Protein AF-A0A949DQZ7-F1 (afdb_monomer_lite)

Secondary structure (DSSP, 8-state):
--------GGG--TT-EEEEEETTEEEEEE--------S--------TTT-EEEETTEEEEPP---S-EEES-SS-SSSEEESS----S-------STT--S--PPPHHHHHHHHHHHHHTPPPEEE--TT-TTS---TT-----TT-TT--B-TTS--BPEEE--GGGS-GGGB-TTSSSB-HHHHHHHHHHHHHHHHHHHHHS--

Structure (mmCIF, N/CA/C/O backbone):
data_AF-A0A949DQZ7-F1
#
_entry.id   AF-A0A949DQZ7-F1
#
loop_
_atom_site.group_PDB
_atom_site.id
_atom_site.type_symbol
_atom_site.label_atom_id
_atom_site.label_alt_id
_atom_site.label_comp_id
_atom_site.label_asym_id
_atom_site.label_entity_id
_atom_site.label_seq_id
_atom_site.pdbx_PDB_ins_code
_atom_site.Cartn_x
_atom_site.Cartn_y
_atom_site.Cartn_z
_atom_site.occupancy
_atom_site.B_iso_or_equiv
_atom_site.auth_seq_id
_atom_site.auth_comp_id
_atom_site.auth_asym_id
_atom_site.auth_atom_id
_atom_site.pdbx_PDB_model_num
ATOM 1 N N . MET A 1 1 ? 39.705 -13.409 -12.563 1.00 46.34 1 MET A N 1
ATOM 2 C CA . MET A 1 1 ? 38.553 -12.860 -13.311 1.00 46.34 1 MET A CA 1
ATOM 3 C C . MET A 1 1 ? 38.135 -11.565 -12.631 1.00 46.34 1 MET A C 1
ATOM 5 O O . MET A 1 1 ? 37.789 -11.595 -11.459 1.00 46.34 1 MET A O 1
ATOM 9 N N . LYS A 1 2 ? 38.321 -10.417 -13.294 1.00 50.19 2 LYS A N 1
ATOM 10 C CA . LYS A 1 2 ? 38.045 -9.089 -12.722 1.00 50.19 2 LYS A CA 1
ATOM 11 C C . LYS A 1 2 ? 36.524 -8.875 -12.625 1.00 50.19 2 LYS A C 1
ATOM 13 O O . LYS A 1 2 ? 35.846 -9.007 -13.635 1.00 50.19 2 LYS A O 1
ATOM 18 N N . ASN A 1 3 ? 36.029 -8.572 -11.421 1.00 67.06 3 ASN A N 1
ATOM 19 C CA . ASN A 1 3 ? 34.723 -7.990 -11.059 1.00 67.06 3 ASN A CA 1
ATOM 20 C C . ASN A 1 3 ? 33.679 -7.864 -12.189 1.00 67.06 3 ASN A C 1
ATOM 22 O O . ASN A 1 3 ? 33.453 -6.772 -12.710 1.00 67.06 3 ASN A O 1
ATOM 26 N N . THR A 1 4 ? 33.005 -8.963 -12.534 1.00 80.94 4 THR A N 1
ATOM 27 C CA . THR A 1 4 ? 31.797 -8.920 -13.371 1.00 80.94 4 THR A CA 1
ATOM 28 C C . THR A 1 4 ? 30.584 -8.631 -12.492 1.00 80.94 4 THR A C 1
ATOM 30 O O . THR A 1 4 ? 30.417 -9.266 -11.453 1.00 80.94 4 THR A O 1
ATOM 33 N N . LYS A 1 5 ? 29.747 -7.665 -12.882 1.00 89.62 5 LYS A N 1
ATOM 34 C CA . LYS A 1 5 ? 28.521 -7.313 -12.155 1.00 89.62 5 LYS A CA 1
ATOM 35 C C . LYS A 1 5 ? 27.453 -6.783 -13.103 1.00 89.62 5 LYS A C 1
ATOM 37 O O . LYS A 1 5 ? 27.767 -6.064 -14.054 1.00 89.62 5 LYS A O 1
ATOM 42 N N . TRP A 1 6 ? 26.192 -7.054 -12.783 1.00 89.31 6 TRP A N 1
ATOM 43 C CA . TRP A 1 6 ? 25.071 -6.386 -13.432 1.00 89.31 6 TRP A CA 1
ATOM 44 C C . TRP A 1 6 ? 25.166 -4.876 -13.218 1.00 89.31 6 TRP A C 1
ATOM 46 O O . TRP A 1 6 ? 25.291 -4.390 -12.091 1.00 89.31 6 TRP A O 1
ATOM 56 N N . THR A 1 7 ? 25.140 -4.130 -14.318 1.00 89.88 7 THR A N 1
ATOM 57 C CA . THR A 1 7 ? 25.287 -2.675 -14.316 1.00 89.88 7 THR A CA 1
ATOM 58 C C . THR A 1 7 ? 24.168 -2.072 -15.146 1.00 89.88 7 THR A C 1
ATOM 60 O O . THR A 1 7 ? 23.926 -2.491 -16.273 1.00 89.88 7 THR A O 1
ATOM 63 N N . LYS A 1 8 ? 23.461 -1.084 -14.588 1.00 87.62 8 LYS A N 1
ATOM 64 C CA . LYS A 1 8 ? 22.400 -0.378 -15.316 1.00 87.62 8 LYS A CA 1
ATOM 65 C C . LYS A 1 8 ? 22.986 0.321 -16.533 1.00 87.62 8 LYS A C 1
ATOM 67 O O . LYS A 1 8 ? 24.023 0.963 -16.402 1.00 87.62 8 LYS A O 1
ATOM 72 N N . VAL A 1 9 ? 22.250 0.323 -17.644 1.00 89.44 9 VAL A N 1
ATOM 73 C CA . VAL A 1 9 ? 22.648 1.022 -18.880 1.00 89.44 9 VAL A CA 1
ATOM 74 C C . VAL A 1 9 ? 23.017 2.487 -18.614 1.00 89.44 9 VAL A C 1
ATOM 76 O O . VAL A 1 9 ? 24.015 2.964 -19.134 1.00 89.44 9 VAL A O 1
ATOM 79 N N . LYS A 1 10 ? 22.305 3.178 -17.709 1.00 88.88 10 LYS A N 1
ATOM 80 C CA . LYS A 1 10 ? 22.610 4.574 -17.328 1.00 88.88 10 LYS A CA 1
ATOM 81 C C . LYS A 1 10 ? 23.973 4.792 -16.648 1.00 88.88 10 LYS A C 1
ATOM 83 O O . LYS A 1 10 ? 24.402 5.930 -16.521 1.00 88.88 10 LYS A O 1
ATOM 88 N N . ASN A 1 11 ? 24.598 3.725 -16.152 1.00 90.88 11 ASN A N 1
ATOM 89 C CA . ASN A 1 11 ? 25.912 3.746 -15.506 1.00 90.88 11 ASN A CA 1
ATOM 90 C C . ASN A 1 11 ? 27.012 3.187 -16.430 1.00 90.88 11 ASN A C 1
ATOM 92 O O . ASN A 1 11 ? 28.154 3.060 -15.991 1.00 90.88 11 ASN A O 1
ATOM 96 N N . LEU A 1 12 ? 26.670 2.798 -17.662 1.00 92.75 12 LEU A N 1
ATOM 97 C CA . LEU A 1 12 ? 27.629 2.392 -18.683 1.00 92.75 12 LEU A CA 1
ATOM 98 C C . LEU A 1 12 ? 28.046 3.615 -19.501 1.00 92.75 12 LEU A C 1
ATOM 100 O O . LEU A 1 12 ? 27.282 4.565 -19.666 1.00 92.75 12 LEU A O 1
ATOM 104 N N . GLY A 1 13 ? 29.265 3.571 -20.024 1.00 93.44 13 GLY A N 1
ATOM 105 C CA . GLY A 1 13 ? 29.791 4.569 -20.947 1.00 93.44 13 GLY A CA 1
ATOM 106 C C . GLY A 1 13 ? 30.386 3.916 -22.186 1.00 93.44 13 GLY A C 1
ATOM 107 O O . GLY A 1 13 ? 30.562 2.695 -22.234 1.00 93.44 13 GLY A O 1
ATOM 108 N N . VAL A 1 14 ? 30.744 4.745 -23.166 1.00 95.38 14 VAL A N 1
ATOM 109 C CA . VAL A 1 14 ? 31.611 4.316 -24.273 1.00 95.38 14 VAL A CA 1
ATOM 110 C C . VAL A 1 14 ? 32.879 3.684 -23.690 1.00 95.38 14 VAL A C 1
ATOM 112 O O . VAL A 1 14 ? 33.354 4.098 -22.629 1.00 95.38 14 VAL A O 1
ATOM 115 N N . SER A 1 15 ? 33.364 2.633 -24.337 1.00 93.69 15 SER A N 1
ATOM 116 C CA . SER A 1 15 ? 34.476 1.788 -23.894 1.00 93.69 15 SER A CA 1
ATOM 117 C C . SER A 1 15 ? 34.216 0.860 -22.705 1.00 93.69 15 SER A C 1
ATOM 119 O O . SER A 1 15 ? 35.092 0.092 -22.303 1.00 93.69 15 SER A O 1
ATOM 121 N N . SER A 1 16 ? 32.999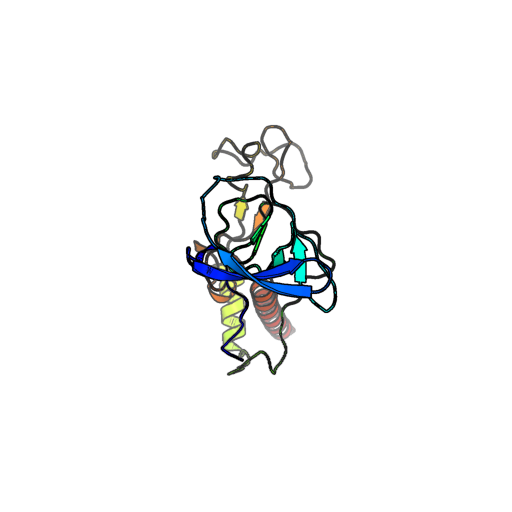 0.854 -22.151 1.00 94.31 16 SER A N 1
ATOM 122 C CA . SER A 1 16 ? 32.595 -0.207 -21.219 1.00 94.31 16 SER A CA 1
ATOM 123 C C . SER A 1 16 ? 32.454 -1.531 -21.968 1.00 94.31 16 SER A C 1
ATOM 125 O O . SER A 1 16 ? 31.942 -1.548 -23.084 1.00 94.31 16 SER A O 1
ATOM 127 N N . LYS A 1 17 ? 32.853 -2.643 -21.340 1.00 95.00 17 LYS A N 1
ATOM 128 C CA . LYS A 1 17 ? 32.620 -3.985 -21.887 1.00 95.00 17 LYS A CA 1
ATOM 129 C C . LYS A 1 17 ? 31.303 -4.568 -21.384 1.00 95.00 17 LYS A C 1
ATOM 131 O O . LYS A 1 17 ? 31.046 -4.538 -20.179 1.00 95.00 17 LYS A O 1
ATOM 136 N N . ILE A 1 18 ? 30.505 -5.119 -22.291 1.00 95.38 18 ILE A N 1
ATOM 137 C CA . ILE A 1 18 ? 29.255 -5.828 -21.996 1.00 95.38 18 ILE A CA 1
ATOM 138 C C . ILE A 1 18 ? 29.346 -7.281 -22.443 1.00 95.38 18 ILE A C 1
ATOM 140 O O . ILE A 1 18 ? 30.123 -7.619 -23.332 1.00 95.38 18 ILE A O 1
ATOM 144 N N . ALA A 1 19 ? 28.560 -8.136 -21.798 1.00 95.44 19 ALA A N 1
ATOM 145 C CA . ALA A 1 19 ? 28.461 -9.531 -22.179 1.00 95.44 19 ALA A CA 1
ATOM 146 C C . ALA A 1 19 ? 27.523 -9.676 -23.385 1.00 95.44 19 ALA A C 1
ATOM 148 O O . ALA A 1 19 ? 26.385 -9.197 -23.351 1.00 95.44 19 ALA A O 1
ATOM 149 N N . ILE A 1 20 ? 28.001 -10.351 -24.425 1.00 95.69 20 ILE A N 1
ATOM 150 C CA . ILE A 1 20 ? 27.231 -10.684 -25.624 1.00 95.69 20 ILE A CA 1
ATOM 151 C C . ILE A 1 20 ? 27.226 -12.196 -25.839 1.00 95.69 20 ILE A C 1
ATOM 153 O O . ILE A 1 20 ? 28.118 -12.908 -25.370 1.00 95.69 20 ILE A O 1
ATOM 157 N N . TRP A 1 21 ? 26.210 -12.675 -26.542 1.00 95.12 21 TRP A N 1
ATOM 158 C CA . TRP A 1 21 ? 26.088 -14.060 -26.964 1.00 95.12 21 TRP A CA 1
ATOM 159 C C . TRP A 1 21 ? 26.150 -14.138 -28.486 1.00 95.12 21 TRP A C 1
ATOM 161 O O . TRP A 1 21 ? 25.242 -13.660 -29.169 1.00 95.12 21 TRP A O 1
ATOM 171 N N . GLU A 1 22 ? 27.206 -14.759 -29.001 1.00 94.12 22 GLU A N 1
ATOM 172 C CA . GLU A 1 22 ? 27.478 -14.892 -30.433 1.00 94.12 22 GLU A CA 1
ATOM 173 C C . GLU A 1 22 ? 28.064 -16.282 -30.712 1.00 94.12 22 GLU A C 1
ATOM 175 O O . GLU A 1 22 ? 28.885 -16.781 -29.940 1.00 94.12 22 GLU A O 1
ATOM 180 N N . ASP A 1 23 ? 27.584 -16.947 -31.767 1.00 92.44 23 ASP A N 1
ATOM 181 C CA . ASP A 1 23 ? 28.044 -18.276 -32.202 1.00 92.44 23 ASP A CA 1
ATOM 182 C C . ASP A 1 23 ? 28.149 -19.329 -31.081 1.00 92.44 23 ASP A C 1
ATOM 184 O O . ASP A 1 23 ? 29.065 -20.149 -31.034 1.00 92.44 23 ASP A O 1
ATOM 188 N N . GLY A 1 24 ? 27.199 -19.301 -30.141 1.00 91.38 24 GLY A N 1
ATOM 189 C CA . GLY A 1 24 ? 27.141 -20.247 -29.023 1.00 91.38 24 GLY A CA 1
ATOM 190 C C . GLY A 1 24 ? 28.127 -19.963 -27.885 1.00 91.38 24 GLY A C 1
ATOM 191 O O . GLY A 1 24 ? 28.284 -20.808 -27.004 1.00 91.38 24 GLY A O 1
ATOM 192 N N . ASN A 1 25 ? 28.781 -18.798 -27.886 1.00 93.94 25 ASN A N 1
ATOM 193 C CA . ASN A 1 25 ? 29.780 -18.413 -26.896 1.00 93.94 25 ASN A CA 1
ATOM 194 C C . ASN A 1 25 ? 29.414 -17.102 -26.189 1.00 93.94 25 ASN A C 1
ATOM 196 O O . ASN A 1 25 ? 28.847 -16.181 -26.775 1.00 93.94 25 ASN A O 1
ATOM 200 N N . LEU A 1 26 ? 29.799 -17.012 -24.913 1.00 92.44 26 LEU A N 1
ATOM 201 C CA . LEU A 1 26 ? 29.720 -15.782 -24.130 1.00 92.44 26 LEU A CA 1
ATOM 202 C C . LEU A 1 26 ? 31.000 -14.964 -24.328 1.00 92.44 26 LEU A C 1
ATOM 204 O O . LEU A 1 26 ? 32.079 -15.389 -23.906 1.00 92.44 26 LEU A O 1
ATOM 208 N N . LEU A 1 27 ? 30.872 -13.781 -24.922 1.00 95.31 27 LEU A N 1
ATOM 209 C CA . LEU A 1 27 ? 31.987 -12.884 -25.225 1.00 95.31 27 LEU A CA 1
ATOM 210 C C . LEU A 1 27 ? 31.821 -11.532 -24.519 1.00 95.31 27 LEU A C 1
ATOM 212 O O . LEU A 1 27 ? 30.749 -11.197 -24.016 1.00 95.31 27 LEU A O 1
ATOM 216 N N . TRP A 1 28 ? 32.907 -10.757 -24.467 1.00 95.06 28 TRP A N 1
ATOM 217 C CA . TRP A 1 28 ? 32.923 -9.399 -23.921 1.00 95.06 28 TRP A CA 1
ATOM 218 C C . TRP A 1 28 ? 33.236 -8.400 -25.022 1.00 95.06 28 TRP A C 1
ATOM 220 O O . TRP A 1 28 ? 34.379 -8.353 -25.482 1.00 95.06 28 TRP A O 1
ATOM 230 N N . ASP A 1 29 ? 32.255 -7.577 -25.371 1.00 95.94 29 ASP A N 1
ATOM 231 C CA . ASP A 1 29 ? 32.378 -6.591 -26.442 1.00 95.94 29 ASP A CA 1
ATOM 232 C C . ASP A 1 29 ? 32.288 -5.154 -25.916 1.00 95.94 29 ASP A C 1
ATOM 234 O O . ASP A 1 29 ? 31.729 -4.898 -24.845 1.00 95.94 29 ASP A O 1
ATOM 238 N N . GLU A 1 30 ? 32.904 -4.219 -26.632 1.00 96.75 30 GLU A N 1
ATOM 239 C CA . GLU A 1 30 ? 33.055 -2.824 -26.234 1.00 96.75 30 GLU A CA 1
ATOM 240 C C . GLU A 1 30 ? 31.909 -1.946 -26.757 1.00 96.75 30 GLU A C 1
ATOM 242 O O . GLU A 1 30 ? 31.600 -1.913 -27.947 1.00 96.75 30 GLU A O 1
ATOM 247 N N . ILE A 1 31 ? 31.299 -1.151 -25.872 1.00 96.50 31 ILE A N 1
ATOM 248 C CA . ILE A 1 31 ? 30.286 -0.175 -26.279 1.00 96.50 31 ILE A CA 1
ATOM 249 C C . ILE A 1 31 ? 30.949 0.970 -27.051 1.00 96.50 31 ILE A C 1
ATOM 251 O O . ILE A 1 31 ? 31.669 1.782 -26.473 1.00 96.50 31 ILE A O 1
ATOM 255 N N . VAL A 1 32 ? 30.605 1.111 -28.331 1.00 97.50 32 VAL A N 1
ATOM 256 C CA . VAL A 1 32 ? 31.090 2.213 -29.183 1.00 97.50 32 VAL A CA 1
ATOM 257 C C . VAL A 1 32 ? 30.215 3.470 -29.125 1.00 97.50 32 VAL A C 1
ATOM 259 O O . VAL A 1 32 ? 30.687 4.570 -29.403 1.00 97.50 32 VAL A O 1
ATOM 262 N N . SER A 1 33 ? 28.929 3.346 -28.770 1.00 96.12 33 SER A N 1
ATOM 263 C CA . SER A 1 33 ? 28.029 4.499 -28.638 1.00 96.12 33 SER A CA 1
ATOM 264 C C . SER A 1 33 ? 26.830 4.220 -27.730 1.00 96.12 33 SER A C 1
ATOM 266 O O . SER A 1 33 ? 26.315 3.106 -27.700 1.00 96.12 33 SER A O 1
ATOM 268 N N . ILE A 1 34 ? 26.359 5.252 -27.022 1.00 93.81 34 ILE A N 1
ATOM 269 C CA . ILE A 1 34 ? 25.102 5.245 -26.259 1.00 93.81 34 ILE A CA 1
ATOM 270 C C . ILE A 1 34 ? 24.341 6.520 -26.619 1.00 93.81 34 ILE A C 1
ATOM 272 O O . ILE A 1 34 ? 24.891 7.617 -26.527 1.00 93.81 34 ILE A O 1
ATOM 276 N N . LYS A 1 35 ? 23.080 6.387 -27.044 1.00 94.12 35 LYS A N 1
ATOM 277 C CA . LYS A 1 35 ? 22.234 7.514 -27.462 1.00 94.12 35 LYS A CA 1
ATOM 278 C C . LYS A 1 35 ? 20.871 7.426 -26.784 1.00 94.12 35 LYS A C 1
ATOM 280 O O . LYS A 1 35 ? 20.254 6.365 -26.773 1.00 94.12 35 LYS A O 1
ATOM 285 N N . SER A 1 36 ? 20.394 8.544 -26.236 1.00 91.38 36 SER A N 1
ATOM 286 C CA . SER A 1 36 ? 19.015 8.645 -25.749 1.00 91.38 36 SER A CA 1
ATOM 287 C C . SER A 1 36 ? 18.053 8.708 -26.936 1.00 91.38 36 SER A C 1
ATOM 289 O O . SER A 1 36 ? 18.275 9.484 -27.862 1.00 91.38 36 SER A O 1
ATOM 291 N N . VAL A 1 37 ? 16.988 7.904 -26.899 1.00 93.00 37 VAL A N 1
ATOM 292 C CA . VAL A 1 37 ? 15.979 7.798 -27.975 1.00 93.00 37 VAL A CA 1
ATOM 293 C C . VAL A 1 37 ? 14.588 8.286 -27.544 1.00 93.00 37 VAL A C 1
ATOM 295 O O . VAL A 1 37 ? 13.586 8.030 -28.212 1.00 93.00 37 VAL A O 1
ATOM 298 N N . GLY A 1 38 ? 14.517 8.993 -26.413 1.00 91.06 38 GLY A N 1
ATOM 299 C CA . GLY A 1 38 ? 13.260 9.460 -25.831 1.00 91.06 38 GLY A CA 1
ATOM 300 C C . GLY A 1 38 ? 12.414 8.337 -25.220 1.00 91.06 38 GLY A C 1
ATOM 301 O O . GLY A 1 38 ? 12.887 7.222 -24.994 1.00 91.06 38 GLY A O 1
ATOM 302 N N . ARG A 1 39 ? 11.149 8.646 -24.908 1.00 84.31 39 ARG A N 1
ATOM 303 C CA . ARG A 1 39 ? 10.191 7.668 -24.370 1.00 84.31 39 ARG A CA 1
ATOM 304 C C . ARG A 1 39 ? 9.714 6.747 -25.488 1.00 84.31 39 ARG A C 1
ATOM 306 O O . ARG A 1 39 ? 9.248 7.223 -26.515 1.00 84.31 39 ARG A O 1
ATOM 313 N N . GLN A 1 40 ? 9.779 5.445 -25.246 1.00 87.56 40 GLN A N 1
ATOM 314 C CA . GLN A 1 40 ? 9.324 4.408 -26.168 1.00 87.56 40 GLN A CA 1
ATOM 315 C C . GLN A 1 40 ? 8.461 3.394 -25.420 1.00 87.56 40 GLN A C 1
ATOM 317 O O . GLN A 1 40 ? 8.541 3.284 -24.193 1.00 87.56 40 GLN A O 1
ATOM 322 N N . ARG A 1 41 ? 7.644 2.637 -26.159 1.00 86.38 41 ARG A N 1
ATOM 323 C CA . ARG A 1 41 ? 7.023 1.430 -25.609 1.00 86.38 41 ARG A CA 1
ATOM 324 C C . ARG A 1 41 ? 8.112 0.373 -25.443 1.00 86.38 41 ARG A C 1
ATOM 326 O O . ARG A 1 41 ? 8.823 0.075 -26.397 1.00 86.38 41 ARG A O 1
ATOM 333 N N . VAL A 1 42 ? 8.232 -0.170 -24.240 1.00 85.06 42 VAL A N 1
ATOM 334 C CA . VAL A 1 42 ? 9.206 -1.208 -23.894 1.00 85.06 42 VAL A CA 1
ATOM 335 C C . VAL A 1 42 ? 8.471 -2.444 -23.398 1.00 85.06 42 VAL A C 1
ATOM 337 O O . VAL A 1 42 ? 7.351 -2.342 -22.899 1.00 85.06 42 VAL A O 1
ATOM 340 N N . TYR A 1 43 ? 9.107 -3.596 -23.553 1.00 83.06 43 TYR A N 1
ATOM 341 C CA . TYR A 1 43 ? 8.609 -4.886 -23.095 1.00 83.06 43 TYR A CA 1
ATOM 342 C C . TYR A 1 43 ? 9.688 -5.545 -22.253 1.00 83.06 43 TYR A C 1
ATOM 344 O O . TYR A 1 43 ? 10.870 -5.227 -22.404 1.00 83.06 43 TYR A O 1
ATOM 352 N N . ASP A 1 44 ? 9.274 -6.470 -21.402 1.00 81.38 44 ASP A N 1
ATOM 353 C CA . ASP A 1 44 ? 10.193 -7.315 -20.662 1.00 81.38 44 ASP A CA 1
ATOM 354 C C . ASP A 1 44 ? 9.622 -8.725 -20.503 1.00 81.38 44 ASP A C 1
ATOM 356 O O . ASP A 1 44 ? 8.421 -8.937 -20.703 1.00 81.38 44 ASP A O 1
ATOM 360 N N . ILE A 1 45 ? 10.492 -9.678 -20.177 1.00 84.50 45 ILE A N 1
ATOM 361 C CA . ILE A 1 45 ? 10.141 -11.078 -19.948 1.00 84.50 45 ILE A CA 1
ATOM 362 C C . ILE A 1 45 ? 10.671 -11.548 -18.597 1.00 84.50 45 ILE A C 1
ATOM 364 O O . ILE A 1 45 ? 11.691 -11.069 -18.104 1.00 84.50 45 ILE A O 1
ATOM 368 N N . GLU A 1 46 ? 10.004 -12.545 -18.020 1.00 81.94 46 GLU A N 1
ATOM 369 C CA . GLU A 1 46 ? 10.539 -13.269 -16.877 1.00 81.94 46 GLU A CA 1
ATOM 370 C C . GLU A 1 46 ? 11.067 -14.637 -17.314 1.00 81.94 46 GLU A C 1
ATOM 372 O O . GLU A 1 46 ? 10.312 -15.542 -17.661 1.00 81.94 46 GLU A O 1
ATOM 377 N N . VAL A 1 47 ? 12.389 -14.791 -17.277 1.00 85.62 47 VAL A N 1
ATOM 378 C CA . VAL A 1 47 ? 13.048 -16.101 -17.339 1.00 85.62 47 VAL A CA 1
ATOM 379 C C . VAL A 1 47 ? 13.236 -16.660 -15.930 1.00 85.62 47 VAL A C 1
ATOM 381 O O . VAL A 1 47 ? 13.949 -16.066 -15.117 1.00 85.62 47 VAL A O 1
ATOM 384 N N . ALA A 1 48 ? 12.624 -17.812 -15.650 1.00 79.62 48 ALA A N 1
ATOM 385 C CA . ALA A 1 48 ? 12.767 -18.510 -14.375 1.00 79.62 48 ALA A CA 1
ATOM 386 C C . ALA A 1 48 ? 14.216 -18.977 -14.126 1.00 79.62 48 ALA A C 1
ATOM 388 O O . ALA A 1 48 ? 14.930 -19.367 -15.053 1.00 79.62 48 ALA A O 1
ATOM 389 N N . ASN A 1 49 ? 14.623 -19.006 -12.853 1.00 83.44 49 ASN A N 1
ATOM 390 C CA . ASN A 1 49 ? 15.943 -19.407 -12.340 1.00 83.44 49 ASN A CA 1
ATOM 391 C C . ASN A 1 49 ? 17.099 -18.458 -12.691 1.00 83.44 49 ASN A C 1
ATOM 393 O O . ASN A 1 49 ? 17.784 -17.971 -11.795 1.00 83.44 49 ASN A O 1
ATOM 397 N N . SER A 1 50 ? 17.357 -18.213 -13.977 1.00 84.62 50 SER A N 1
ATOM 398 C CA . SER A 1 50 ? 18.516 -17.419 -14.408 1.00 84.62 50 SER A CA 1
ATOM 399 C C . SER A 1 50 ? 18.269 -15.914 -14.294 1.00 84.62 50 SER A C 1
ATOM 401 O O . SER A 1 50 ? 19.217 -15.148 -14.103 1.00 84.62 50 SER A O 1
ATOM 403 N N . HIS A 1 51 ? 17.007 -15.494 -14.421 1.00 85.44 51 HIS A N 1
ATOM 404 C CA . HIS A 1 51 ? 16.576 -14.097 -14.444 1.00 85.44 51 HIS A CA 1
ATOM 405 C C . HIS A 1 51 ? 17.336 -13.224 -15.464 1.00 85.44 51 HIS A C 1
ATOM 407 O O . HIS A 1 51 ? 17.523 -12.021 -15.267 1.00 85.44 51 HIS A O 1
ATOM 413 N N . ASN A 1 52 ? 17.801 -13.839 -16.556 1.00 89.50 52 ASN A N 1
ATOM 414 C CA . ASN A 1 52 ? 18.489 -13.176 -17.657 1.00 89.50 52 ASN A CA 1
ATOM 415 C C . ASN A 1 52 ? 18.119 -13.810 -19.004 1.00 89.50 52 ASN A C 1
ATOM 417 O O . ASN A 1 52 ? 17.709 -14.972 -19.064 1.00 89.50 52 ASN A O 1
ATOM 421 N N . PHE A 1 53 ? 18.269 -13.032 -20.074 1.00 91.31 53 PHE A N 1
ATOM 422 C CA . PHE A 1 53 ? 17.969 -13.435 -21.446 1.00 91.31 53 PHE A CA 1
ATOM 423 C C . PHE A 1 53 ? 18.899 -12.744 -22.446 1.00 91.31 53 PHE A C 1
ATOM 425 O O . PHE A 1 53 ? 19.549 -11.750 -22.130 1.00 91.31 53 PHE A O 1
ATOM 432 N N . VAL A 1 54 ? 18.954 -13.262 -23.674 1.00 92.31 54 VAL A N 1
ATOM 433 C CA . VAL A 1 54 ? 19.679 -12.626 -24.780 1.00 92.31 54 VAL A CA 1
ATOM 434 C C . VAL A 1 54 ? 18.689 -11.841 -25.636 1.00 92.31 54 VAL A C 1
ATOM 436 O O . VAL A 1 54 ? 17.780 -12.423 -26.224 1.00 92.31 54 VAL A O 1
ATOM 439 N N . GLY A 1 55 ? 18.866 -10.523 -25.715 1.00 90.88 55 GLY A N 1
ATOM 440 C CA . GLY A 1 55 ? 18.099 -9.635 -26.590 1.00 90.88 55 GLY A CA 1
ATOM 441 C C . GLY A 1 55 ? 19.021 -8.996 -27.622 1.00 90.88 55 GLY A C 1
ATOM 442 O O . GLY A 1 55 ? 19.963 -8.302 -27.247 1.00 90.88 55 GLY A O 1
ATOM 443 N N . ASN A 1 56 ? 18.775 -9.231 -28.914 1.00 93.44 56 ASN A N 1
ATOM 444 C CA . ASN A 1 56 ? 19.623 -8.746 -30.016 1.00 93.44 56 ASN A CA 1
ATOM 445 C C . ASN A 1 56 ? 21.128 -9.023 -29.798 1.00 93.44 56 ASN A C 1
ATOM 447 O O . ASN A 1 56 ? 21.960 -8.143 -29.996 1.00 93.44 56 ASN A O 1
ATOM 451 N N . GLY A 1 57 ? 21.471 -10.230 -29.334 1.00 95.00 57 GLY A N 1
ATOM 452 C CA . GLY A 1 57 ? 22.856 -10.640 -29.062 1.00 95.00 57 GLY A CA 1
ATOM 453 C C . GLY A 1 57 ? 23.442 -10.127 -27.741 1.00 95.00 57 GLY A C 1
ATOM 454 O O . GLY A 1 57 ? 24.517 -10.564 -27.351 1.00 95.00 57 GLY A O 1
ATOM 455 N N . ILE A 1 58 ? 22.748 -9.260 -27.000 1.00 95.06 58 ILE A N 1
ATOM 456 C CA . ILE A 1 58 ? 23.220 -8.723 -25.715 1.00 95.06 58 ILE A CA 1
ATOM 457 C C . ILE A 1 58 ? 22.634 -9.542 -24.567 1.00 95.06 58 ILE A C 1
ATOM 459 O O . ILE A 1 58 ? 21.423 -9.773 -24.521 1.00 95.06 58 ILE A O 1
ATOM 463 N N . LEU A 1 59 ? 23.475 -9.934 -23.607 1.00 93.19 59 LEU A N 1
ATOM 464 C CA . LEU A 1 59 ? 23.011 -10.568 -22.377 1.00 93.19 59 LEU A CA 1
ATOM 465 C C . LEU A 1 59 ? 22.399 -9.509 -21.444 1.00 93.19 59 LEU A C 1
ATOM 467 O O . LEU A 1 59 ? 23.099 -8.660 -20.887 1.00 93.19 59 LEU A O 1
ATOM 471 N N . ALA A 1 60 ? 21.083 -9.570 -21.274 1.00 90.88 60 ALA A N 1
ATOM 472 C CA . ALA A 1 60 ? 20.285 -8.653 -20.473 1.00 90.88 60 ALA A CA 1
ATOM 473 C C . ALA A 1 60 ? 19.730 -9.344 -19.220 1.00 90.88 60 ALA A C 1
ATOM 475 O O . ALA A 1 60 ? 19.567 -10.560 -19.170 1.00 90.88 60 ALA A O 1
ATOM 476 N N . HIS A 1 61 ? 19.435 -8.550 -18.197 1.00 85.94 61 HIS A N 1
ATOM 477 C CA . HIS A 1 61 ? 18.789 -9.001 -16.965 1.00 85.94 61 HIS A CA 1
ATOM 478 C C . HIS A 1 61 ? 17.288 -8.691 -17.029 1.00 85.94 61 HIS A C 1
ATOM 480 O O . HIS A 1 61 ? 16.919 -7.657 -17.590 1.00 85.94 61 HIS A O 1
ATOM 486 N N . ASN A 1 62 ? 16.447 -9.524 -16.408 1.00 79.81 62 ASN A N 1
ATOM 487 C CA . ASN A 1 62 ? 15.015 -9.236 -16.244 1.00 79.81 62 ASN A CA 1
ATOM 488 C C . ASN A 1 62 ? 14.802 -7.938 -15.437 1.00 79.81 62 ASN A C 1
ATOM 490 O O . ASN A 1 62 ? 15.696 -7.454 -14.733 1.00 79.81 62 ASN A O 1
ATOM 494 N N . THR A 1 63 ? 13.605 -7.365 -15.478 1.00 68.88 63 THR A N 1
ATOM 495 C CA . THR A 1 63 ? 13.301 -6.121 -14.769 1.00 68.88 63 THR A CA 1
ATOM 496 C C . THR A 1 63 ? 13.581 -6.245 -13.280 1.00 68.88 63 THR A C 1
ATOM 498 O O . THR A 1 63 ? 13.002 -7.045 -12.552 1.00 68.88 63 THR A O 1
ATOM 501 N N . TYR A 1 64 ? 14.450 -5.351 -12.823 1.00 65.88 64 TYR A N 1
ATOM 502 C CA . TYR A 1 64 ? 14.593 -4.986 -11.428 1.00 65.88 64 TYR A CA 1
ATOM 503 C C . TYR A 1 64 ? 13.989 -3.588 -11.253 1.00 65.88 64 TYR A C 1
ATOM 505 O O . TYR A 1 64 ? 14.518 -2.601 -11.780 1.00 65.88 64 TYR A O 1
ATOM 513 N N . ILE A 1 65 ? 12.891 -3.476 -10.505 1.00 73.19 65 ILE A N 1
ATOM 514 C CA . ILE A 1 65 ? 12.281 -2.180 -10.180 1.00 73.19 65 ILE A CA 1
ATOM 515 C C . ILE A 1 65 ? 13.141 -1.510 -9.099 1.00 73.19 65 ILE A C 1
ATOM 517 O O . ILE A 1 65 ? 13.044 -1.816 -7.917 1.00 73.19 65 ILE A O 1
ATOM 521 N N . PHE A 1 66 ? 14.018 -0.583 -9.500 1.00 66.62 66 PHE A N 1
ATOM 522 C CA . PHE A 1 66 ? 14.868 0.177 -8.564 1.00 66.62 66 PHE A CA 1
ATOM 523 C C . PHE A 1 66 ? 14.214 1.483 -8.070 1.00 66.62 66 PHE A C 1
ATOM 525 O O . PHE A 1 66 ? 14.849 2.286 -7.392 1.00 66.62 66 PHE A O 1
ATOM 532 N N . GLY A 1 67 ? 12.964 1.748 -8.429 1.00 84.31 67 GLY A N 1
ATOM 533 C CA . GLY A 1 67 ? 12.304 3.022 -8.160 1.00 84.31 67 GLY A CA 1
ATOM 534 C C . GLY A 1 67 ? 10.875 2.839 -7.688 1.00 84.31 67 GLY A C 1
ATOM 535 O O . GLY A 1 67 ? 10.553 1.860 -7.024 1.00 84.31 67 GLY A O 1
ATOM 536 N N . ASN A 1 68 ? 10.052 3.812 -8.044 1.00 90.81 68 ASN A N 1
ATOM 537 C CA . ASN A 1 68 ? 8.620 3.762 -7.843 1.00 90.81 68 ASN A CA 1
ATOM 538 C C . ASN A 1 68 ? 7.979 3.105 -9.073 1.00 90.81 68 ASN A C 1
ATOM 540 O O . ASN A 1 68 ? 8.264 3.509 -10.204 1.00 90.81 68 ASN A O 1
ATOM 544 N N . LEU A 1 69 ? 7.156 2.083 -8.860 1.00 90.44 69 LEU A N 1
ATOM 545 C CA . LEU A 1 69 ? 6.318 1.477 -9.888 1.00 90.44 69 LEU A CA 1
ATOM 546 C C . LEU A 1 69 ? 4.958 2.175 -9.883 1.00 90.44 69 LEU A C 1
ATOM 548 O O . LEU A 1 69 ? 4.217 2.078 -8.911 1.00 90.44 69 LEU A O 1
ATOM 552 N N . GLY A 1 70 ? 4.637 2.863 -10.976 1.00 91.94 70 GLY A N 1
ATOM 553 C CA . GLY A 1 70 ? 3.309 3.418 -11.216 1.00 91.94 70 GLY A CA 1
ATOM 554 C C . GLY A 1 70 ? 2.494 2.501 -12.124 1.00 91.94 70 GLY A C 1
ATOM 555 O O . GLY A 1 70 ? 2.956 2.159 -13.213 1.00 91.94 70 GLY A O 1
ATOM 556 N N . VAL A 1 71 ? 1.285 2.130 -11.706 1.00 92.69 71 VAL A N 1
ATOM 557 C CA . VAL A 1 71 ? 0.284 1.455 -12.549 1.00 92.69 71 VAL A CA 1
ATOM 558 C C . VAL A 1 71 ? -0.871 2.429 -12.758 1.00 92.69 71 VAL A C 1
ATOM 560 O O . VAL A 1 71 ? -1.483 2.882 -11.798 1.00 92.69 71 VAL A O 1
ATOM 563 N N . GLY A 1 72 ? -1.125 2.833 -14.003 1.00 88.25 72 GLY A N 1
ATOM 564 C CA . GLY A 1 72 ? -2.096 3.898 -14.305 1.00 88.25 72 GLY A CA 1
ATOM 565 C C . GLY A 1 72 ? -1.616 5.322 -13.975 1.00 88.25 72 GLY A C 1
ATOM 566 O O . GLY A 1 72 ? -2.337 6.278 -14.230 1.00 88.25 72 GLY A O 1
ATOM 567 N N . THR A 1 73 ? -0.391 5.490 -13.464 1.00 87.50 73 THR A N 1
ATOM 568 C CA . THR A 1 73 ? 0.244 6.791 -13.192 1.00 87.50 73 THR A CA 1
ATOM 569 C C . THR A 1 73 ? 1.671 6.829 -13.737 1.00 87.50 73 THR A C 1
ATOM 571 O O . THR A 1 73 ? 2.379 5.822 -13.738 1.00 87.50 73 THR A O 1
ATOM 574 N N . THR A 1 74 ? 2.115 7.994 -14.215 1.00 87.00 74 THR A N 1
ATOM 575 C CA . THR A 1 74 ? 3.494 8.210 -14.696 1.00 87.00 74 THR A CA 1
ATOM 576 C C . THR A 1 74 ? 4.383 8.942 -13.697 1.00 87.00 74 THR A C 1
ATOM 578 O O . THR A 1 74 ? 5.579 9.092 -13.951 1.00 87.00 74 THR A O 1
ATOM 581 N N . THR A 1 75 ? 3.812 9.411 -12.589 1.00 89.62 75 THR A N 1
ATOM 582 C CA . THR A 1 75 ? 4.497 10.196 -11.553 1.00 89.62 75 THR A CA 1
ATOM 583 C C . THR A 1 75 ? 4.230 9.614 -10.161 1.00 89.62 75 THR A C 1
ATOM 585 O O . THR A 1 75 ? 3.713 10.328 -9.306 1.00 89.62 75 THR A O 1
ATOM 588 N N . PRO A 1 76 ? 4.540 8.325 -9.925 1.00 92.25 76 PRO A N 1
ATOM 589 C CA . PRO A 1 76 ? 4.290 7.698 -8.632 1.00 92.25 76 PRO A CA 1
ATOM 590 C C . PRO A 1 76 ? 5.155 8.337 -7.535 1.00 92.25 76 PRO A C 1
ATOM 592 O O . PRO A 1 76 ? 6.381 8.443 -7.683 1.00 92.25 76 PRO A O 1
ATOM 595 N N . THR A 1 77 ? 4.543 8.722 -6.419 1.00 90.31 77 THR A N 1
ATOM 596 C CA . THR A 1 77 ? 5.227 9.238 -5.223 1.00 90.31 77 THR A CA 1
ATOM 597 C C . THR A 1 77 ? 5.620 8.115 -4.259 1.00 90.31 77 THR A C 1
ATOM 599 O O . THR A 1 77 ? 6.592 8.266 -3.518 1.00 90.31 77 THR A O 1
ATOM 602 N N . HIS A 1 78 ? 4.984 6.943 -4.364 1.00 90.44 78 HIS A N 1
ATOM 603 C CA . HIS A 1 78 ? 5.258 5.761 -3.537 1.00 90.44 78 HIS A CA 1
ATOM 604 C C . HIS A 1 78 ? 5.973 4.646 -4.310 1.00 90.44 78 HIS A C 1
ATOM 606 O O . HIS A 1 78 ? 5.934 4.589 -5.538 1.00 90.44 78 HIS A O 1
ATOM 612 N N . LYS A 1 79 ? 6.615 3.710 -3.591 1.00 90.25 79 LYS A N 1
ATOM 613 C CA . LYS A 1 79 ? 7.339 2.572 -4.201 1.00 90.25 79 LYS A CA 1
ATOM 614 C C . LYS A 1 79 ? 6.474 1.743 -5.145 1.00 90.25 79 LYS A C 1
ATOM 616 O O . LYS A 1 79 ? 6.970 1.282 -6.169 1.00 90.25 79 LYS A O 1
ATOM 621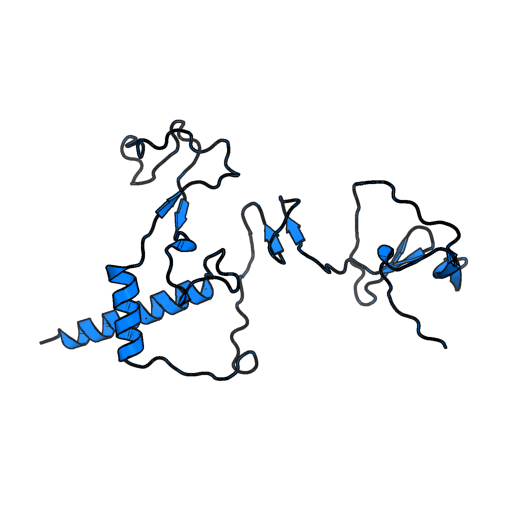 N N . LEU A 1 80 ? 5.203 1.588 -4.808 1.00 92.12 80 LEU A N 1
ATOM 622 C CA . LEU A 1 80 ? 4.164 1.078 -5.682 1.00 92.12 80 LEU A CA 1
ATOM 623 C C . LEU A 1 80 ? 2.966 2.009 -5.531 1.00 92.12 80 LEU A C 1
ATOM 625 O O . LEU A 1 80 ? 2.486 2.202 -4.418 1.00 92.12 80 LEU A O 1
ATOM 629 N N . GLU A 1 81 ? 2.503 2.577 -6.636 1.00 92.38 81 GLU A N 1
ATOM 630 C CA . GLU A 1 81 ? 1.313 3.418 -6.675 1.00 92.38 81 GLU A CA 1
ATOM 631 C C . GLU A 1 81 ? 0.424 2.970 -7.828 1.00 92.38 81 GLU A C 1
ATOM 633 O O . GLU A 1 81 ? 0.873 2.843 -8.970 1.00 92.38 81 GLU A O 1
ATOM 638 N N . VAL A 1 82 ? -0.842 2.715 -7.517 1.00 93.94 82 VAL A N 1
ATOM 639 C CA . VAL A 1 82 ? -1.851 2.318 -8.493 1.00 93.94 82 VAL A CA 1
ATOM 640 C C . VAL A 1 82 ? -2.897 3.420 -8.542 1.00 93.94 82 VAL A C 1
ATOM 642 O O . VAL A 1 82 ? -3.585 3.671 -7.557 1.00 93.94 82 VAL A O 1
ATOM 645 N N . ALA A 1 83 ? -3.008 4.092 -9.685 1.00 90.19 83 ALA A N 1
ATOM 646 C CA . ALA A 1 83 ? -4.098 5.021 -9.945 1.00 90.19 83 ALA A CA 1
ATOM 647 C C . ALA A 1 83 ? -5.328 4.217 -10.387 1.00 90.19 83 ALA A C 1
ATOM 649 O O . ALA A 1 83 ? -5.589 4.054 -11.578 1.00 90.19 83 ALA A O 1
ATOM 650 N N . GLY A 1 84 ? -6.035 3.654 -9.410 1.00 87.94 84 GLY A N 1
ATOM 651 C CA . GLY A 1 84 ? -7.188 2.787 -9.623 1.00 87.94 84 GLY A CA 1
ATOM 652 C C . GLY A 1 84 ? -7.287 1.702 -8.557 1.00 87.94 84 GLY A C 1
ATOM 653 O O . GLY A 1 84 ? -6.647 1.783 -7.509 1.00 87.94 84 GLY A O 1
ATOM 654 N N . ASP A 1 85 ? -8.086 0.681 -8.848 1.00 89.19 85 ASP A N 1
ATOM 655 C CA . ASP A 1 85 ? -8.324 -0.423 -7.923 1.00 89.19 85 ASP A CA 1
ATOM 656 C C . ASP A 1 85 ? -7.238 -1.498 -8.019 1.00 89.19 85 ASP A C 1
ATOM 658 O O . ASP A 1 85 ? -6.676 -1.772 -9.083 1.00 89.19 85 ASP A O 1
ATOM 662 N N . ILE A 1 86 ? -6.980 -2.156 -6.888 1.00 94.00 86 ILE A N 1
ATOM 663 C CA . ILE A 1 86 ? -6.079 -3.304 -6.804 1.00 94.00 86 ILE A CA 1
ATOM 664 C C . ILE A 1 86 ? -6.914 -4.544 -6.482 1.00 94.00 86 ILE A C 1
ATOM 666 O O . ILE A 1 86 ? -7.371 -4.721 -5.354 1.00 94.00 86 ILE A O 1
ATOM 670 N N . ALA A 1 87 ? -7.077 -5.428 -7.465 1.00 95.81 87 ALA A N 1
ATOM 671 C CA . ALA A 1 87 ? -7.642 -6.756 -7.252 1.00 95.81 87 ALA A CA 1
ATOM 672 C C . ALA A 1 87 ? -6.518 -7.733 -6.874 1.00 95.81 87 ALA A C 1
ATOM 674 O O . ALA A 1 87 ? -5.694 -8.100 -7.711 1.00 95.81 87 ALA A O 1
ATOM 675 N N . ALA A 1 88 ? -6.479 -8.147 -5.609 1.00 93.25 88 ALA A N 1
ATOM 676 C CA . ALA A 1 88 ? -5.492 -9.089 -5.090 1.00 93.25 88 ALA A CA 1
ATOM 677 C C . ALA A 1 88 ? -6.173 -10.195 -4.279 1.00 93.25 88 ALA A C 1
ATOM 679 O O . ALA A 1 88 ? -7.198 -9.972 -3.639 1.00 93.25 88 ALA A O 1
ATOM 680 N N . THR A 1 89 ? -5.572 -11.384 -4.255 1.00 96.94 89 THR A N 1
ATOM 681 C CA . THR A 1 89 ? -6.036 -12.494 -3.405 1.00 96.94 89 THR A CA 1
ATOM 682 C C . THR A 1 89 ? -5.700 -12.284 -1.927 1.00 96.94 89 THR A C 1
ATOM 684 O O . THR A 1 89 ? -6.226 -12.994 -1.075 1.00 96.94 89 THR A O 1
ATOM 687 N N . GLY A 1 90 ? -4.829 -11.324 -1.605 1.00 92.38 90 GLY A N 1
ATOM 688 C CA . GLY A 1 90 ? -4.521 -10.948 -0.232 1.00 92.38 90 GLY A CA 1
ATOM 689 C C . GLY A 1 90 ? -3.596 -9.738 -0.131 1.00 92.38 90 GLY A C 1
ATOM 690 O O . GLY A 1 90 ? -2.668 -9.582 -0.922 1.00 92.38 90 GLY A O 1
ATOM 691 N N . PHE A 1 91 ? -3.832 -8.921 0.895 1.00 91.62 91 PHE A N 1
ATOM 692 C CA . PHE A 1 91 ? -2.923 -7.871 1.353 1.00 91.62 91 PHE A CA 1
ATOM 693 C C . PHE A 1 91 ? -2.349 -8.294 2.702 1.00 91.62 91 PHE A C 1
ATOM 695 O O . PHE A 1 91 ? -3.009 -8.189 3.735 1.00 91.62 91 PHE A O 1
ATOM 702 N N . VAL A 1 92 ? -1.132 -8.837 2.688 1.00 93.25 92 VAL A N 1
ATOM 703 C CA . VAL A 1 92 ? -0.506 -9.409 3.885 1.00 93.25 92 VAL A CA 1
ATOM 704 C C . VAL A 1 92 ? 0.461 -8.403 4.496 1.00 93.25 92 VAL A C 1
ATOM 706 O O . VAL A 1 92 ? 1.449 -8.018 3.874 1.00 93.25 92 VAL A O 1
ATOM 709 N N . ASN A 1 93 ? 0.201 -8.009 5.743 1.00 93.50 93 ASN A N 1
ATOM 710 C CA . ASN A 1 93 ? 1.168 -7.276 6.552 1.00 93.50 93 ASN A CA 1
ATOM 711 C C . ASN A 1 93 ? 2.182 -8.264 7.160 1.00 93.50 93 ASN A C 1
ATOM 713 O O . ASN A 1 93 ? 1.791 -9.217 7.841 1.00 93.50 93 ASN A O 1
ATOM 717 N N . LEU A 1 94 ? 3.484 -8.046 6.935 1.00 94.31 94 LEU A N 1
ATOM 718 C CA . LEU A 1 94 ? 4.540 -8.836 7.575 1.00 94.31 94 LEU A CA 1
ATOM 719 C C . LEU A 1 94 ? 4.623 -8.471 9.065 1.00 94.31 94 LEU A C 1
ATOM 721 O O . LEU A 1 94 ? 5.312 -7.536 9.464 1.00 94.31 94 LEU A O 1
ATOM 725 N N . SER A 1 95 ? 3.901 -9.233 9.883 1.00 95.69 95 SER A N 1
ATOM 726 C CA . SER A 1 95 ? 3.630 -8.894 11.281 1.00 95.69 95 SER A CA 1
ATOM 727 C C . SER A 1 95 ? 4.229 -9.898 12.283 1.00 95.69 95 SER A C 1
ATOM 729 O O . SER A 1 95 ? 3.759 -9.998 13.420 1.00 95.69 95 SER A O 1
ATOM 731 N N . THR A 1 96 ? 5.270 -10.644 11.898 1.00 97.12 96 THR A N 1
ATOM 732 C CA . THR A 1 96 ? 5.917 -11.631 12.784 1.00 97.12 96 THR A CA 1
ATOM 733 C C . THR A 1 96 ? 6.721 -10.968 13.907 1.00 97.12 96 THR A C 1
ATOM 735 O O . THR A 1 96 ? 6.979 -9.761 13.881 1.00 97.12 96 THR A O 1
ATOM 738 N N . ARG A 1 97 ? 7.105 -11.746 14.930 1.00 96.00 97 ARG A N 1
ATOM 739 C CA . ARG A 1 97 ? 7.939 -11.239 16.032 1.00 96.00 97 ARG A CA 1
ATOM 740 C C . ARG A 1 97 ? 9.327 -10.858 15.526 1.00 96.00 97 ARG A C 1
ATOM 742 O O . ARG A 1 97 ? 9.851 -9.838 15.944 1.00 96.00 97 ARG A O 1
ATOM 749 N N . GLU A 1 98 ? 9.877 -11.650 14.616 1.00 97.25 98 GLU A N 1
ATOM 750 C CA . GLU A 1 98 ? 11.217 -11.496 14.041 1.00 97.25 98 GLU A CA 1
ATOM 751 C C . GLU A 1 98 ? 11.305 -10.265 13.135 1.00 97.25 98 GLU A C 1
ATOM 753 O O . GLU A 1 98 ? 12.360 -9.647 13.024 1.00 97.25 98 GLU A O 1
ATOM 758 N N . ALA A 1 99 ? 10.187 -9.882 12.512 1.00 96.31 99 ALA A N 1
ATOM 759 C CA . ALA A 1 99 ? 10.086 -8.666 11.714 1.00 96.31 99 ALA A CA 1
ATOM 760 C C . ALA A 1 99 ? 9.992 -7.384 12.567 1.00 96.31 99 ALA A C 1
ATOM 762 O O . ALA A 1 99 ? 9.994 -6.283 12.015 1.00 96.31 99 ALA A O 1
ATOM 763 N N . LYS A 1 100 ? 9.888 -7.501 13.900 1.00 96.62 100 LYS A N 1
ATOM 764 C CA . LYS A 1 100 ? 9.667 -6.383 14.825 1.00 96.62 100 LYS A CA 1
ATOM 765 C C . LYS A 1 100 ? 10.753 -6.322 15.895 1.00 96.62 100 LYS A C 1
ATOM 767 O O . LYS A 1 100 ? 11.337 -7.325 16.287 1.00 96.62 100 LYS A O 1
ATOM 772 N N . LYS A 1 101 ? 10.974 -5.123 16.422 1.00 97.38 101 LYS A N 1
ATOM 773 C CA . LYS A 1 101 ? 11.833 -4.862 17.582 1.00 97.38 101 LYS A CA 1
ATOM 774 C C . LYS A 1 101 ? 11.086 -3.990 18.585 1.00 97.38 101 LYS A C 1
ATOM 776 O O . LYS A 1 101 ? 10.090 -3.373 18.214 1.00 97.38 101 LYS A O 1
ATOM 781 N N . ASP A 1 102 ? 11.559 -3.973 19.828 1.00 97.56 102 ASP A N 1
ATOM 782 C CA . ASP A 1 102 ? 11.074 -3.064 20.876 1.00 97.56 102 ASP A CA 1
ATOM 783 C C . ASP A 1 102 ? 9.549 -3.139 21.099 1.00 97.56 102 ASP A C 1
ATOM 785 O O . ASP A 1 102 ? 8.856 -2.131 21.198 1.00 97.56 102 ASP A O 1
ATOM 789 N N . VAL A 1 103 ? 8.995 -4.358 21.131 1.00 97.56 103 VAL A N 1
ATOM 790 C CA . VAL A 1 103 ? 7.540 -4.547 21.219 1.00 97.56 103 VAL A CA 1
ATOM 791 C C . VAL A 1 103 ? 7.035 -4.295 22.639 1.00 97.56 103 VAL A C 1
ATOM 793 O O . VAL A 1 103 ? 7.329 -5.069 23.550 1.00 97.56 103 VAL A O 1
ATOM 796 N N . VAL A 1 104 ? 6.198 -3.268 22.785 1.00 97.38 104 VAL A N 1
ATOM 797 C CA . VAL A 1 104 ? 5.468 -2.916 24.009 1.00 97.38 104 VAL A CA 1
ATOM 798 C C . VAL A 1 104 ? 3.967 -3.065 23.753 1.00 97.38 104 VAL A C 1
ATOM 800 O O . VAL A 1 104 ? 3.479 -2.714 22.679 1.00 97.38 104 VAL A O 1
ATOM 803 N N . TYR A 1 105 ? 3.237 -3.626 24.716 1.00 96.75 105 TYR A N 1
ATOM 804 C CA . TYR A 1 105 ? 1.781 -3.760 24.637 1.00 96.75 105 TYR A CA 1
ATOM 805 C C . TYR A 1 105 ? 1.088 -2.556 25.275 1.00 96.75 105 TYR A C 1
ATOM 807 O O . TYR A 1 105 ? 1.579 -2.025 26.267 1.00 96.75 105 TYR A O 1
ATOM 815 N N . LEU A 1 106 ? -0.071 -2.184 24.726 1.00 96.94 106 LEU A N 1
ATOM 816 C CA . LEU A 1 106 ? -0.908 -1.107 25.254 1.00 96.94 106 LEU A CA 1
ATOM 817 C C . LEU A 1 106 ? -1.407 -1.428 26.670 1.00 96.94 106 LEU A C 1
ATOM 819 O O . LEU A 1 106 ? -1.851 -2.550 26.949 1.00 96.94 106 LEU A O 1
ATOM 823 N N . THR A 1 107 ? -1.343 -0.421 27.531 1.00 97.12 107 THR A N 1
ATOM 824 C CA . THR A 1 107 ? -1.906 -0.382 28.882 1.00 97.12 107 THR A CA 1
ATOM 825 C C . THR A 1 107 ? -3.384 0.021 28.848 1.00 97.12 107 THR A C 1
ATOM 827 O O . THR A 1 107 ? -3.908 0.381 27.799 1.00 97.12 107 THR A O 1
ATOM 830 N N . ALA A 1 108 ? -4.078 -0.050 29.990 1.00 94.75 108 ALA A N 1
ATOM 831 C CA . ALA A 1 108 ? -5.472 0.396 30.092 1.00 94.75 108 ALA A CA 1
ATOM 832 C C . ALA A 1 108 ? -5.641 1.881 29.717 1.00 94.75 108 ALA A C 1
ATOM 834 O O . ALA A 1 108 ? -6.534 2.213 28.948 1.00 94.75 108 ALA A O 1
ATOM 835 N N 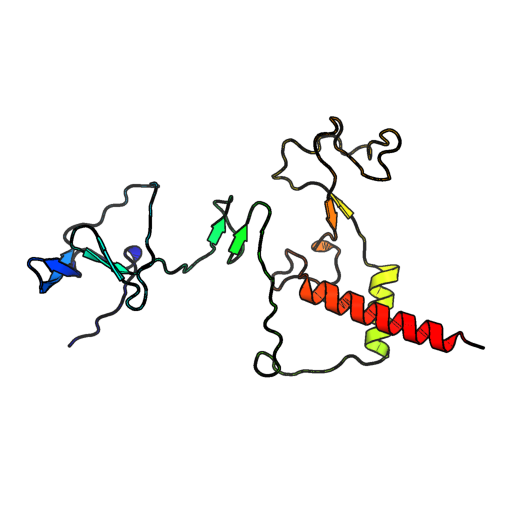. ASP A 1 109 ? -4.729 2.739 30.178 1.00 96.44 109 ASP A N 1
ATOM 836 C CA . ASP A 1 109 ? -4.726 4.171 29.854 1.00 96.44 109 ASP A CA 1
ATOM 837 C C . ASP A 1 109 ? -4.553 4.413 28.343 1.00 96.44 109 ASP A C 1
ATOM 839 O O . ASP A 1 109 ? -5.253 5.232 27.751 1.00 96.44 109 ASP A O 1
ATOM 843 N N . ASP A 1 110 ? -3.701 3.626 27.675 1.00 97.19 110 ASP A N 1
ATOM 844 C CA . ASP A 1 110 ? -3.546 3.716 26.220 1.00 97.19 110 ASP A CA 1
ATOM 845 C C . ASP A 1 110 ? -4.852 3.373 25.477 1.00 97.19 110 ASP A C 1
ATOM 847 O O . ASP A 1 110 ? -5.196 4.023 24.488 1.00 97.19 110 ASP A O 1
ATOM 851 N N . TYR A 1 111 ? -5.585 2.350 25.934 1.00 96.88 111 TYR A N 1
ATOM 852 C CA . TYR A 1 111 ? -6.875 1.965 25.348 1.00 96.88 111 TYR A CA 1
ATOM 853 C C . TYR A 1 111 ? -7.935 3.063 25.535 1.00 96.88 111 TYR A C 1
ATOM 855 O O . TYR A 1 111 ? -8.636 3.394 24.572 1.00 96.88 111 TYR A O 1
ATOM 863 N N . GLU A 1 112 ? -7.995 3.679 26.718 1.00 95.56 112 GLU A N 1
ATOM 864 C CA . GLU A 1 112 ? -8.870 4.822 27.011 1.00 95.56 112 GLU A CA 1
ATOM 865 C C . GLU A 1 112 ? -8.575 6.008 26.080 1.00 95.56 112 GLU A C 1
ATOM 867 O O . GLU A 1 112 ? -9.481 6.555 25.440 1.00 95.56 112 GLU A O 1
ATOM 872 N N . GLN A 1 113 ? -7.295 6.349 25.905 1.00 95.62 113 GLN A N 1
ATOM 873 C CA . GLN A 1 113 ? -6.873 7.415 24.997 1.00 95.62 113 GLN A CA 1
ATOM 874 C C . GLN A 1 113 ? -7.222 7.123 23.530 1.00 95.62 113 GLN A C 1
ATOM 876 O O . GLN A 1 113 ? -7.605 8.035 22.788 1.00 95.62 113 GLN A O 1
ATOM 881 N N . VAL A 1 114 ? -7.099 5.867 23.086 1.00 97.31 114 VAL A N 1
ATOM 882 C CA . VAL A 1 114 ? -7.511 5.468 21.731 1.00 97.31 114 VAL A CA 1
ATOM 883 C C . VAL A 1 114 ? -9.012 5.676 21.545 1.00 97.31 114 VAL A C 1
ATOM 885 O O . VAL A 1 114 ? -9.418 6.277 20.546 1.00 97.31 114 VAL A O 1
ATOM 888 N N . LEU A 1 115 ? -9.840 5.233 22.496 1.00 96.25 115 LEU A N 1
ATOM 889 C CA . LEU A 1 115 ? -11.288 5.425 22.408 1.00 96.25 115 LEU A CA 1
ATOM 890 C C . LEU A 1 115 ? -11.661 6.912 22.405 1.00 96.25 115 LEU A C 1
ATOM 892 O O . LEU A 1 115 ? -12.505 7.319 21.605 1.00 96.25 115 LEU A O 1
ATOM 896 N N . ALA A 1 116 ? -11.007 7.728 23.236 1.00 95.19 116 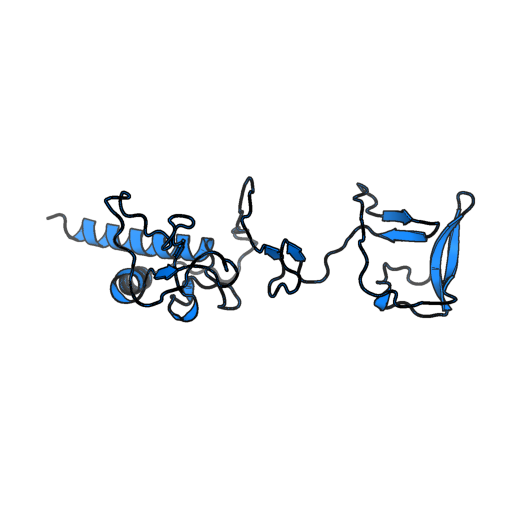ALA A N 1
ATOM 897 C CA . ALA A 1 116 ? -11.210 9.174 23.258 1.00 95.19 116 ALA A CA 1
ATOM 898 C C . ALA A 1 116 ? -10.900 9.817 21.894 1.00 95.19 116 ALA A C 1
ATOM 900 O O . ALA A 1 116 ? -11.692 10.611 21.388 1.00 95.19 116 ALA A O 1
ATOM 901 N N . LYS A 1 117 ? -9.798 9.422 21.241 1.00 95.38 117 LYS A N 1
ATOM 902 C CA . LYS A 1 117 ? -9.465 9.898 19.887 1.00 95.38 117 LYS A CA 1
ATOM 903 C C . LYS A 1 117 ? -10.524 9.488 18.864 1.00 95.38 117 LYS A C 1
ATOM 905 O O . LYS A 1 117 ? -10.933 10.319 18.054 1.00 95.38 117 LYS A O 1
ATOM 910 N N . ILE A 1 118 ? -10.977 8.232 18.897 1.00 95.69 118 ILE A N 1
ATOM 911 C CA . ILE A 1 118 ? -12.014 7.729 17.981 1.00 95.69 118 ILE A CA 1
ATOM 912 C C . ILE A 1 118 ? -13.320 8.506 18.154 1.00 95.69 118 ILE A C 1
ATOM 914 O O . ILE A 1 118 ? -13.934 8.878 17.158 1.00 95.69 118 ILE A O 1
ATOM 918 N N . SER A 1 119 ? -13.745 8.749 19.394 1.00 92.38 119 SER A N 1
ATOM 919 C CA . SER A 1 119 ? -15.050 9.347 19.680 1.00 92.38 119 SER A CA 1
ATOM 920 C C . SER A 1 119 ? -15.084 10.865 19.492 1.00 92.38 119 SER A C 1
ATOM 922 O O . SER A 1 119 ? -16.107 11.391 19.058 1.00 92.38 119 SER A O 1
ATOM 924 N N . ALA A 1 120 ? -13.990 11.570 19.796 1.00 89.50 120 ALA A N 1
ATOM 925 C CA . ALA A 1 120 ? -13.977 13.032 19.826 1.00 89.50 120 ALA A CA 1
ATOM 926 C C . ALA A 1 120 ? -13.210 13.690 18.668 1.00 89.50 120 ALA A C 1
ATOM 928 O O . ALA A 1 120 ? -13.494 14.843 18.336 1.00 89.50 120 ALA A O 1
ATOM 929 N N . ASN A 1 121 ? -12.244 13.003 18.047 1.00 88.06 121 ASN A N 1
ATOM 930 C CA . ASN A 1 121 ? -11.288 13.641 17.132 1.00 88.06 121 ASN A CA 1
ATOM 931 C C . ASN A 1 121 ? -11.316 13.074 15.710 1.00 88.06 121 ASN A C 1
ATOM 933 O O . ASN A 1 121 ? -11.041 13.812 14.764 1.00 88.06 121 ASN A O 1
ATOM 937 N N . VAL A 1 122 ? -11.637 11.789 15.537 1.00 94.00 122 VAL A N 1
ATOM 938 C CA . VAL A 1 122 ? -11.645 11.156 14.213 1.00 94.00 122 VAL A CA 1
ATOM 939 C C . VAL A 1 122 ? -12.871 11.599 13.418 1.00 94.00 122 VAL A C 1
ATOM 941 O O . VAL A 1 122 ? -14.011 11.334 13.794 1.00 94.00 122 VAL A O 1
ATOM 944 N N . LYS A 1 123 ? -12.629 12.229 12.266 1.00 93.19 123 LYS A N 1
ATOM 945 C CA . LYS A 1 123 ? -13.669 12.608 11.306 1.00 93.19 123 LYS A CA 1
ATOM 946 C C . LYS A 1 123 ? -13.662 11.660 10.114 1.00 93.19 123 LYS A C 1
ATOM 948 O O . LYS A 1 123 ? -12.614 11.404 9.528 1.00 93.19 123 LYS A O 1
ATOM 953 N N . VAL A 1 124 ? -14.844 11.194 9.719 1.00 92.75 124 VAL A N 1
ATOM 954 C CA . VAL A 1 124 ? -15.040 10.444 8.472 1.00 92.75 124 VAL A CA 1
ATOM 955 C C . VAL A 1 124 ? -15.589 11.396 7.417 1.00 92.75 124 VAL A C 1
ATOM 957 O O . VAL A 1 124 ? -16.652 11.990 7.595 1.00 92.75 124 VAL A O 1
ATOM 960 N N . ALA A 1 125 ? -14.853 11.547 6.323 1.00 91.38 125 ALA A N 1
ATOM 961 C CA . ALA A 1 125 ? -15.222 12.3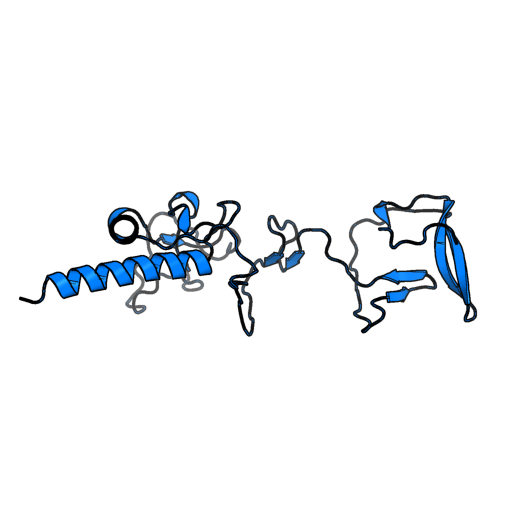92 5.201 1.00 91.38 125 ALA A CA 1
ATOM 962 C C . ALA A 1 125 ? -15.876 11.570 4.084 1.00 91.38 125 ALA A C 1
ATOM 964 O O . ALA A 1 125 ? -15.612 10.376 3.926 1.00 91.38 125 ALA A O 1
ATOM 965 N N . SER A 1 126 ? -16.686 12.244 3.265 1.00 88.75 126 SER A N 1
ATOM 966 C CA . SER A 1 126 ? -17.058 11.752 1.938 1.00 88.75 126 SER A CA 1
ATOM 967 C C . SER A 1 126 ? -16.351 12.583 0.869 1.00 88.75 126 SER A C 1
ATOM 969 O O . SER A 1 126 ? -16.305 13.809 0.998 1.00 88.75 126 SER A O 1
ATOM 971 N N . TYR A 1 127 ? -15.808 11.967 -0.182 1.00 86.62 127 TYR A N 1
ATOM 972 C CA . TYR A 1 127 ? -14.966 12.661 -1.169 1.00 86.62 127 TYR A CA 1
ATOM 973 C C . TYR A 1 127 ? -14.972 12.008 -2.563 1.00 86.62 127 TYR A C 1
ATOM 975 O O . TYR A 1 127 ? -15.465 10.896 -2.747 1.00 86.62 127 TYR A O 1
ATOM 983 N N . TYR A 1 128 ? -14.412 12.736 -3.533 1.00 85.50 128 TYR A N 1
ATOM 984 C CA . TYR A 1 128 ? -13.976 12.249 -4.847 1.00 85.50 128 TYR A CA 1
ATOM 985 C C . TYR A 1 128 ? -12.461 12.471 -4.955 1.00 85.50 128 TYR A C 1
ATOM 987 O O . TYR A 1 128 ? -11.932 13.384 -4.314 1.00 85.50 128 TYR A O 1
ATOM 995 N N . TYR A 1 129 ? -11.759 11.670 -5.750 1.00 85.31 129 TYR A N 1
ATOM 996 C CA . TYR A 1 129 ? -10.366 11.943 -6.097 1.00 85.31 129 TYR A CA 1
ATOM 997 C C . TYR A 1 129 ? -10.281 13.008 -7.189 1.00 85.31 129 TYR A C 1
ATOM 999 O O . TYR A 1 129 ? -11.092 13.045 -8.106 1.00 85.31 129 TYR A O 1
ATOM 1007 N N . ASN A 1 130 ? -9.224 13.821 -7.162 1.00 84.75 130 ASN A N 1
ATOM 1008 C CA . ASN A 1 130 ? -8.979 14.825 -8.205 1.00 84.75 130 ASN A CA 1
ATOM 1009 C C . ASN A 1 130 ? -8.803 14.217 -9.610 1.00 84.75 130 ASN A C 1
ATOM 1011 O O . ASN A 1 130 ? -9.005 14.903 -10.608 1.00 84.75 130 ASN A O 1
ATOM 1015 N N . SER A 1 131 ? -8.406 12.943 -9.698 1.00 80.12 131 SER A N 1
ATOM 1016 C CA . SER A 1 131 ? -8.306 12.198 -10.958 1.00 80.12 131 SER A CA 1
ATOM 1017 C C . SER A 1 131 ? -9.663 11.768 -11.521 1.00 80.12 131 SER A C 1
ATOM 1019 O O . SER A 1 131 ? -9.747 11.432 -12.700 1.00 80.12 131 SER A O 1
ATOM 1021 N N . GLU A 1 132 ? -10.724 11.788 -10.714 1.00 78.75 132 GLU A N 1
ATOM 1022 C CA . GLU A 1 132 ? -12.090 11.478 -11.132 1.00 78.75 132 GLU A CA 1
ATOM 1023 C C . GLU A 1 132 ? -12.728 12.732 -11.749 1.00 78.75 132 GLU A C 1
ATOM 1025 O O . GLU A 1 132 ? -13.694 13.266 -11.224 1.00 78.75 132 GLU A O 1
ATOM 1030 N N . SER A 1 133 ? -12.183 13.232 -12.864 1.00 76.00 133 SER A N 1
ATOM 1031 C CA . SER A 1 133 ? -12.624 14.488 -13.502 1.00 76.00 133 SER A CA 1
ATOM 1032 C C . SER A 1 133 ? -14.082 14.482 -13.976 1.00 76.00 133 SER A C 1
ATOM 1034 O O . SER A 1 133 ? -14.678 15.540 -14.165 1.00 76.00 133 SER A O 1
ATOM 1036 N N . GLU A 1 134 ? -14.660 13.297 -14.167 1.00 74.81 134 GLU A N 1
ATOM 1037 C CA . GLU A 1 134 ? -16.080 13.100 -14.476 1.00 74.81 134 GLU A CA 1
ATOM 1038 C C . GLU A 1 134 ? -16.979 13.148 -13.224 1.00 74.81 134 GLU A C 1
ATOM 1040 O O . GLU A 1 134 ? -18.208 13.149 -13.335 1.00 74.81 134 GLU A O 1
ATOM 1045 N N . CYS A 1 135 ? -16.379 13.182 -12.032 1.00 73.38 135 CYS A N 1
ATOM 1046 C CA . CYS A 1 135 ? -17.044 13.158 -10.739 1.00 73.38 135 CYS A CA 1
ATOM 1047 C C . CYS A 1 135 ? -16.775 14.467 -9.968 1.00 73.38 135 CYS A C 1
ATOM 1049 O O . CYS A 1 135 ? -15.644 14.906 -9.796 1.00 73.38 135 CYS A O 1
ATOM 1051 N N . GLY A 1 136 ? -17.832 15.087 -9.437 1.00 63.91 136 GLY A N 1
ATOM 1052 C CA . GLY A 1 136 ? -17.719 16.372 -8.733 1.00 63.91 136 GLY A CA 1
ATOM 1053 C C . GLY A 1 136 ? -17.799 17.585 -9.669 1.00 63.91 136 GLY A C 1
ATOM 1054 O O . GLY A 1 136 ? -17.693 17.464 -10.882 1.00 63.91 136 GLY A O 1
ATOM 1055 N N . GLY A 1 137 ? -18.096 18.760 -9.108 1.00 58.44 137 GLY A N 1
ATOM 1056 C CA . GLY A 1 137 ? -18.349 19.974 -9.900 1.00 58.44 137 GLY A CA 1
ATOM 1057 C C . GLY A 1 137 ? -19.186 21.051 -9.209 1.00 58.44 137 GLY A C 1
ATOM 1058 O O . GLY A 1 137 ? -19.328 22.141 -9.748 1.00 58.44 137 GLY A O 1
ATOM 1059 N N . ASP A 1 138 ? -19.716 20.786 -8.014 1.00 53.94 138 ASP A N 1
ATOM 1060 C CA . ASP A 1 138 ? -20.351 21.815 -7.195 1.00 53.94 138 ASP A CA 1
ATOM 1061 C C . ASP A 1 138 ? -20.080 21.510 -5.718 1.00 53.94 138 ASP A C 1
ATOM 1063 O O . ASP A 1 138 ? -20.488 20.475 -5.190 1.00 53.94 138 ASP A O 1
ATOM 1067 N N . SER A 1 139 ? -19.308 22.374 -5.066 1.00 50.03 139 SER A N 1
ATOM 1068 C CA . SER A 1 139 ? -18.925 22.269 -3.654 1.00 50.03 139 SER A CA 1
ATOM 1069 C C . SER A 1 139 ? -20.055 22.674 -2.699 1.00 50.03 139 SER A C 1
ATOM 1071 O O . SER A 1 139 ? -19.845 22.699 -1.488 1.00 50.03 139 SER A O 1
ATOM 1073 N N . SER A 1 140 ? -21.246 22.991 -3.216 1.00 45.69 140 SER A N 1
ATOM 1074 C CA . SER A 1 140 ? -22.298 23.658 -2.445 1.00 45.69 140 SER A CA 1
ATOM 1075 C C . SER A 1 140 ? -23.460 22.774 -1.982 1.00 45.69 140 SER A C 1
ATOM 1077 O O . SER A 1 140 ? -24.307 23.259 -1.233 1.00 45.69 140 SER A O 1
ATOM 1079 N N . SER A 1 141 ? -23.524 21.485 -2.331 1.00 43.56 141 SER A N 1
ATOM 1080 C CA . SER A 1 141 ? -24.584 20.634 -1.777 1.00 43.56 141 SER A CA 1
ATOM 1081 C C . SER A 1 141 ? -24.291 19.137 -1.903 1.00 43.56 141 SER A C 1
ATOM 1083 O O . SER A 1 141 ? -24.015 18.672 -3.012 1.00 43.56 141 SER A O 1
ATOM 1085 N N . PRO A 1 142 ? -24.381 18.336 -0.821 1.00 49.72 142 PRO A N 1
ATOM 1086 C CA . PRO A 1 142 ? -24.644 16.914 -0.985 1.00 49.72 142 PRO A CA 1
ATOM 1087 C C . PRO A 1 142 ? -25.997 16.799 -1.691 1.00 49.72 142 PRO A C 1
ATOM 1089 O O . PRO A 1 142 ? -27.023 17.162 -1.123 1.00 49.72 142 PRO A O 1
ATOM 1092 N N . TYR A 1 143 ? -26.001 16.359 -2.950 1.00 44.31 143 TYR A N 1
ATOM 1093 C CA . TYR A 1 143 ? -27.237 16.156 -3.698 1.00 44.31 143 TYR A CA 1
ATOM 1094 C C . TYR A 1 143 ? -28.116 15.167 -2.912 1.00 44.31 143 TYR A C 1
ATOM 1096 O O . TYR A 1 143 ? -27.794 13.981 -2.828 1.00 44.31 143 TYR A O 1
ATOM 1104 N N . GLN A 1 144 ? -29.194 15.659 -2.292 1.00 47.22 144 GLN A N 1
ATOM 1105 C CA . GLN A 1 144 ? -30.279 14.837 -1.756 1.00 47.22 144 GLN A CA 1
ATOM 1106 C C . GLN A 1 144 ? -31.099 14.331 -2.950 1.00 47.22 144 GLN A C 1
ATOM 1108 O O . GLN A 1 144 ? -32.148 14.877 -3.277 1.00 47.22 144 GLN A O 1
ATOM 1113 N N . GLY A 1 145 ? -30.562 13.345 -3.668 1.00 46.59 145 GLY A N 1
ATOM 1114 C CA . GLY A 1 145 ? -31.341 12.577 -4.636 1.00 46.59 145 GLY A CA 1
ATOM 1115 C C . GLY A 1 145 ? -32.322 11.662 -3.905 1.00 46.59 145 GLY A C 1
ATOM 1116 O O . GLY A 1 145 ? -32.008 11.173 -2.820 1.00 46.59 145 GLY A O 1
ATOM 1117 N N . GLU A 1 146 ? -33.505 11.471 -4.492 1.00 48.12 146 GLU A N 1
ATOM 1118 C CA . GLU A 1 146 ? -34.572 10.582 -4.015 1.00 48.12 146 GLU A CA 1
ATOM 1119 C C . GLU A 1 146 ? -34.024 9.225 -3.544 1.00 48.12 146 GLU A C 1
ATOM 1121 O O . GLU A 1 146 ? -33.303 8.564 -4.284 1.00 48.12 146 GLU A O 1
ATOM 1126 N N . ASP A 1 147 ? -34.355 8.867 -2.299 1.00 54.88 147 ASP A N 1
ATOM 1127 C CA . ASP A 1 147 ? -34.126 7.597 -1.590 1.00 54.88 147 ASP A CA 1
ATOM 1128 C C . ASP A 1 147 ? -33.205 6.565 -2.284 1.00 54.88 147 ASP A C 1
ATOM 1130 O O . ASP A 1 147 ? -33.623 5.487 -2.704 1.00 54.88 147 ASP A O 1
ATOM 1134 N N . THR A 1 148 ? -31.909 6.878 -2.389 1.00 52.62 148 THR A N 1
ATOM 1135 C CA . THR A 1 148 ? -30.875 5.951 -2.892 1.00 52.62 148 THR A CA 1
ATOM 1136 C C . THR A 1 148 ? -30.372 4.981 -1.814 1.00 52.62 148 THR A C 1
ATOM 1138 O O . THR A 1 148 ? -29.293 4.403 -1.956 1.00 52.62 148 THR A O 1
ATOM 1141 N N . GLY A 1 149 ? -31.082 4.833 -0.688 1.00 53.88 149 GLY A N 1
ATOM 1142 C CA . GLY A 1 149 ? -30.593 4.060 0.458 1.00 53.88 149 GLY A CA 1
ATOM 1143 C C . GLY A 1 149 ? -29.356 4.676 1.133 1.00 53.88 149 GLY A C 1
ATOM 1144 O O . GLY A 1 149 ? -28.549 3.955 1.715 1.00 53.88 149 GLY A O 1
ATOM 1145 N N . GLY A 1 150 ? -29.182 6.003 1.039 1.00 56.78 150 GLY A N 1
ATOM 1146 C CA . GLY A 1 150 ? -28.101 6.749 1.703 1.00 56.78 150 GLY A CA 1
ATOM 1147 C C . GLY A 1 150 ? -26.819 6.943 0.882 1.00 56.78 150 GLY A C 1
ATOM 1148 O O . GLY A 1 150 ? -25.839 7.478 1.402 1.00 56.78 150 GLY A O 1
ATOM 1149 N N . VAL A 1 151 ? -26.801 6.548 -0.396 1.00 56.09 151 VAL A N 1
ATOM 1150 C CA . VAL A 1 151 ? -25.638 6.735 -1.279 1.00 56.09 151 VAL A CA 1
ATOM 1151 C C . VAL A 1 151 ? -25.653 8.140 -1.886 1.00 56.09 151 VAL A C 1
ATOM 1153 O O . VAL A 1 151 ? -26.523 8.468 -2.694 1.00 56.09 151 VAL A O 1
ATOM 1156 N N . ILE A 1 152 ? -24.666 8.971 -1.536 1.00 59.69 152 ILE A N 1
ATOM 1157 C CA . ILE A 1 152 ? -24.505 10.308 -2.126 1.00 59.69 152 ILE A CA 1
ATOM 1158 C C . ILE A 1 152 ? -23.847 10.166 -3.506 1.00 59.69 152 ILE A C 1
ATOM 1160 O O . ILE A 1 152 ? -22.678 9.777 -3.609 1.00 59.69 152 ILE A O 1
ATOM 1164 N N . LEU A 1 153 ? -24.598 10.491 -4.559 1.00 60.72 153 LEU A N 1
ATOM 1165 C CA . LEU A 1 153 ? -24.161 10.411 -5.955 1.00 60.72 153 LEU A CA 1
ATOM 1166 C C . LEU A 1 153 ? -23.670 11.765 -6.493 1.00 60.72 153 LEU A C 1
ATOM 1168 O O . LEU A 1 153 ? -23.941 12.830 -5.931 1.00 60.72 153 LEU A O 1
ATOM 1172 N N . SER A 1 154 ? -22.945 11.732 -7.612 1.00 62.06 154 SER A N 1
ATOM 1173 C CA . SER A 1 154 ? -22.669 12.915 -8.429 1.00 62.06 154 SER A CA 1
ATOM 1174 C C . SER A 1 154 ? -23.963 13.435 -9.071 1.00 62.06 154 SER A C 1
ATOM 1176 O O . SER A 1 154 ? -24.933 12.696 -9.216 1.00 62.06 154 SER A O 1
ATOM 1178 N N . LYS A 1 155 ? -23.984 14.715 -9.475 1.00 55.09 155 LYS A N 1
ATOM 1179 C CA . LYS A 1 155 ? -25.162 15.417 -10.033 1.00 55.09 155 LYS A CA 1
ATOM 1180 C C . LYS A 1 155 ? -25.821 14.700 -11.224 1.00 55.09 155 LYS A C 1
ATOM 1182 O O . LYS A 1 155 ? -27.000 14.901 -11.477 1.00 55.09 155 LYS A O 1
ATOM 1187 N N . GLU A 1 156 ? -25.068 13.869 -11.941 1.00 58.41 156 GLU A N 1
ATOM 1188 C CA . GLU A 1 156 ? -25.549 13.089 -13.090 1.00 58.41 156 GLU A CA 1
ATOM 1189 C C . GLU A 1 156 ? -25.753 11.596 -12.770 1.00 58.41 156 GLU A C 1
ATOM 1191 O O . GLU A 1 156 ? -25.945 10.790 -13.675 1.00 58.41 156 GLU A O 1
ATOM 1196 N N . GLY A 1 157 ? -25.666 11.197 -11.496 1.00 60.34 157 GLY A N 1
ATOM 1197 C CA . GLY A 1 157 ? -25.841 9.809 -11.053 1.00 60.34 157 GLY A CA 1
ATOM 1198 C C . GLY A 1 157 ? -24.721 8.853 -11.476 1.00 60.34 157 GLY A C 1
ATOM 1199 O O . GLY A 1 157 ? -24.864 7.645 -11.318 1.00 60.34 157 GLY A O 1
ATOM 1200 N N . ARG A 1 158 ? -23.610 9.368 -12.021 1.00 65.44 158 ARG A N 1
ATOM 1201 C CA . ARG A 1 158 ? -22.543 8.552 -12.631 1.00 65.44 158 ARG A CA 1
ATOM 1202 C C . ARG A 1 158 ? -21.493 8.042 -11.639 1.00 65.44 158 ARG A C 1
ATOM 1204 O O . ARG A 1 158 ? -20.873 7.021 -11.908 1.00 65.44 158 ARG A O 1
ATOM 1211 N N . CYS A 1 159 ? -21.299 8.720 -10.503 1.00 72.94 159 CYS A N 1
ATOM 1212 C CA . CYS A 1 159 ? -20.282 8.359 -9.507 1.00 72.94 159 CYS A CA 1
ATOM 1213 C C . CYS A 1 159 ? -20.845 8.388 -8.084 1.00 72.94 159 CYS A C 1
ATOM 1215 O O . CYS A 1 159 ? -21.574 9.315 -7.741 1.00 72.94 159 CYS A O 1
ATOM 1217 N N . ALA A 1 160 ? -20.452 7.437 -7.235 1.00 76.69 160 ALA A N 1
ATOM 1218 C CA . ALA A 1 160 ? -20.711 7.486 -5.796 1.00 76.69 160 ALA A CA 1
ATOM 1219 C C . ALA A 1 160 ? -19.538 8.147 -5.058 1.00 76.69 160 ALA A C 1
ATOM 1221 O O . ALA A 1 160 ? -18.378 7.936 -5.420 1.00 76.69 160 ALA A O 1
ATOM 1222 N N . ARG A 1 161 ? -19.823 8.935 -4.014 1.00 83.25 161 ARG A N 1
ATOM 1223 C CA . ARG A 1 161 ? -18.769 9.461 -3.132 1.00 83.25 161 ARG A CA 1
ATOM 1224 C C . ARG A 1 161 ? -18.097 8.320 -2.376 1.00 83.25 161 ARG A C 1
ATOM 1226 O O . ARG A 1 161 ? -18.762 7.409 -1.885 1.00 83.25 161 ARG A O 1
ATOM 1233 N N . ARG A 1 162 ? -16.781 8.415 -2.223 1.00 86.94 162 ARG A N 1
ATOM 1234 C CA . ARG A 1 162 ? -15.995 7.518 -1.371 1.00 86.94 162 ARG A CA 1
ATOM 1235 C C . ARG A 1 162 ? -16.090 7.975 0.081 1.00 86.94 162 ARG A C 1
ATOM 1237 O O . ARG A 1 162 ? -16.292 9.162 0.326 1.00 86.94 162 ARG A O 1
ATOM 1244 N N . LEU A 1 163 ? -15.936 7.048 1.024 1.00 90.56 163 LEU A N 1
ATOM 1245 C CA . LEU A 1 163 ? -15.870 7.316 2.464 1.00 90.56 163 LEU A CA 1
ATOM 1246 C C . LEU A 1 163 ? -14.474 6.982 2.989 1.00 90.56 163 LEU A C 1
ATOM 1248 O O . LEU A 1 163 ? -13.910 5.953 2.619 1.00 90.56 163 LEU A O 1
ATOM 1252 N N . GLY A 1 164 ? -13.931 7.821 3.868 1.00 92.94 164 GLY A N 1
ATOM 1253 C CA . GLY A 1 164 ? -12.606 7.594 4.443 1.00 92.94 164 GLY A CA 1
ATOM 1254 C C . GLY A 1 164 ? -12.115 8.754 5.301 1.00 92.94 164 GLY A C 1
ATOM 1255 O O . GLY A 1 164 ? -12.855 9.700 5.567 1.00 92.94 164 GLY A O 1
ATOM 1256 N N . LEU A 1 165 ? -10.865 8.667 5.751 1.00 96.06 165 LEU A N 1
ATOM 1257 C CA . LEU A 1 165 ? -10.219 9.720 6.535 1.00 96.06 165 LEU A CA 1
ATOM 1258 C C . LEU A 1 165 ? -9.401 10.645 5.629 1.00 96.06 165 LEU A C 1
ATOM 1260 O O . LEU A 1 165 ? -8.874 10.213 4.603 1.00 96.06 165 LEU A O 1
ATOM 1264 N N . ILE A 1 166 ? -9.259 11.899 6.055 1.00 95.94 166 ILE A N 1
ATOM 1265 C CA . ILE A 1 166 ? -8.315 12.861 5.479 1.00 95.94 166 ILE A CA 1
ATOM 1266 C C . ILE A 1 166 ? -7.014 12.760 6.273 1.00 95.94 166 ILE A C 1
ATOM 1268 O O . ILE A 1 166 ? -7.043 12.883 7.496 1.00 95.94 166 ILE A O 1
ATOM 1272 N N . ALA A 1 167 ? -5.891 12.489 5.603 1.00 95.25 167 ALA A N 1
ATOM 1273 C CA . ALA A 1 167 ? -4.625 12.171 6.269 1.00 95.25 167 ALA A CA 1
ATOM 1274 C C . ALA A 1 167 ? -4.152 13.306 7.194 1.00 95.25 167 ALA A C 1
ATOM 1276 O O . ALA A 1 167 ? -3.711 13.053 8.311 1.00 95.25 167 ALA A O 1
ATOM 1277 N N . GLU A 1 168 ? -4.336 14.558 6.777 1.00 95.19 168 GLU A N 1
ATOM 1278 C CA . GLU A 1 168 ? -3.972 15.757 7.535 1.00 95.19 168 GLU A CA 1
ATOM 1279 C C . GLU A 1 168 ? -4.800 15.946 8.817 1.00 95.19 168 GLU A C 1
ATOM 1281 O O . GLU A 1 168 ? -4.382 16.666 9.722 1.00 95.19 168 GLU A O 1
ATOM 1286 N N . GLU A 1 169 ? -5.969 15.305 8.900 1.00 94.81 169 GLU A N 1
ATOM 1287 C CA . GLU A 1 169 ? -6.884 15.380 10.045 1.00 94.81 169 GLU A CA 1
ATOM 1288 C C . GLU A 1 169 ? -6.937 14.071 10.854 1.00 94.81 169 GLU A C 1
ATOM 1290 O O . GLU A 1 169 ? -7.593 14.014 11.896 1.00 94.81 169 GLU A O 1
ATOM 1295 N N . ALA A 1 170 ? -6.279 13.007 10.386 1.00 95.88 170 ALA A N 1
ATOM 1296 C CA . ALA A 1 170 ? -6.334 11.688 11.002 1.00 95.88 170 ALA A CA 1
ATOM 1297 C C . ALA A 1 170 ? -5.302 11.528 12.141 1.00 95.88 170 ALA A C 1
ATOM 1299 O O . ALA A 1 170 ? -4.255 12.180 12.139 1.00 95.88 170 ALA A O 1
ATOM 1300 N N . PRO A 1 171 ? -5.552 10.631 13.116 1.00 95.81 171 PRO A N 1
ATOM 1301 C CA . PRO A 1 171 ? -4.577 10.314 14.157 1.00 95.81 171 PRO A CA 1
ATOM 1302 C C . PRO A 1 171 ? -3.261 9.793 13.569 1.00 95.81 171 PRO A C 1
ATOM 1304 O O . PRO A 1 171 ? -3.265 8.940 12.682 1.00 95.81 171 PRO A O 1
ATOM 1307 N N . LEU A 1 172 ? -2.126 10.244 14.107 1.00 95.56 172 LEU A N 1
ATOM 1308 C CA . LEU A 1 172 ? -0.792 9.843 13.634 1.00 95.56 172 LEU A CA 1
ATOM 1309 C C . LEU A 1 172 ? -0.579 8.320 13.681 1.00 95.56 172 LEU A C 1
ATOM 1311 O O . LEU A 1 172 ? 0.171 7.767 12.877 1.00 95.56 172 LEU A O 1
ATOM 1315 N N . GLU A 1 173 ? -1.255 7.633 14.601 1.00 96.12 173 GLU A N 1
ATOM 1316 C CA . GLU A 1 173 ? -1.190 6.186 14.780 1.00 96.12 173 GLU A CA 1
ATOM 1317 C C . GLU A 1 173 ? -1.708 5.412 13.570 1.00 96.12 173 GLU A C 1
ATOM 1319 O O . GLU A 1 173 ? -1.253 4.292 13.352 1.00 96.12 173 GLU A O 1
ATOM 1324 N N . VAL A 1 174 ? -2.629 5.986 12.785 1.00 96.88 174 VAL A N 1
ATOM 1325 C CA . VAL A 1 174 ? -3.226 5.318 11.617 1.00 96.88 174 VAL A CA 1
ATOM 1326 C C . VAL A 1 174 ? -2.575 5.721 10.297 1.00 96.88 174 VAL A C 1
ATOM 1328 O O . VAL A 1 174 ? -2.882 5.131 9.264 1.00 96.88 174 VAL A O 1
ATOM 1331 N N . LEU A 1 175 ? -1.671 6.702 10.306 1.00 96.88 175 LEU A N 1
ATOM 1332 C CA . LEU A 1 175 ? -1.049 7.204 9.085 1.00 96.88 175 LEU A CA 1
ATOM 1333 C C . LEU A 1 175 ? 0.009 6.250 8.521 1.00 96.88 175 LEU A C 1
ATOM 1335 O O . LEU A 1 175 ? 0.680 5.506 9.246 1.00 96.88 175 LEU A O 1
ATOM 1339 N N . SER A 1 176 ? 0.197 6.306 7.205 1.00 94.69 176 SER A N 1
ATOM 1340 C CA . SER A 1 176 ? 1.336 5.712 6.503 1.00 94.69 176 SER A CA 1
ATOM 1341 C C . SER A 1 176 ? 2.667 6.267 7.029 1.00 94.69 176 SER A C 1
ATOM 1343 O O . SER A 1 176 ? 2.721 7.259 7.754 1.00 94.69 176 SER A O 1
ATOM 1345 N N . ALA A 1 177 ? 3.779 5.611 6.689 1.00 91.38 177 ALA A N 1
ATOM 1346 C CA . ALA A 1 177 ? 5.104 6.011 7.176 1.00 91.38 177 ALA A CA 1
ATOM 1347 C C . ALA A 1 177 ? 5.524 7.433 6.746 1.00 91.38 177 ALA A C 1
ATOM 1349 O O . ALA A 1 177 ? 6.299 8.074 7.449 1.00 91.38 177 ALA A O 1
ATOM 1350 N N . ASP A 1 178 ? 5.018 7.912 5.611 1.00 90.88 178 ASP A N 1
ATOM 1351 C CA . ASP A 1 178 ? 5.227 9.268 5.088 1.00 90.88 178 ASP A CA 1
ATOM 1352 C C . ASP A 1 178 ? 4.139 10.268 5.513 1.00 90.88 178 ASP A C 1
ATOM 1354 O O . ASP A 1 178 ? 4.250 11.452 5.202 1.00 90.88 178 ASP A O 1
ATOM 1358 N N . GLY A 1 179 ? 3.101 9.815 6.223 1.00 93.69 179 GLY A N 1
ATOM 1359 C CA . GLY A 1 179 ? 1.990 10.653 6.664 1.00 93.69 179 GLY A CA 1
ATOM 1360 C C . GLY A 1 179 ? 1.015 11.076 5.561 1.00 93.69 179 GLY A C 1
ATOM 1361 O O . GLY A 1 179 ? 0.088 11.822 5.855 1.00 93.69 179 GLY A O 1
ATOM 1362 N N . GLN A 1 180 ? 1.198 10.633 4.311 1.00 92.25 180 GLN A N 1
ATOM 1363 C CA . GLN A 1 180 ? 0.381 11.080 3.170 1.00 92.25 180 GLN A CA 1
ATOM 1364 C C . GLN A 1 180 ? -0.861 10.214 2.916 1.00 92.25 180 GLN A C 1
ATOM 1366 O O . GLN A 1 180 ? -1.691 10.549 2.073 1.00 92.25 180 GLN A O 1
ATOM 1371 N N . GLY A 1 181 ? -1.003 9.099 3.629 1.00 93.62 181 GLY A N 1
ATOM 1372 C CA . GLY A 1 181 ? -2.133 8.189 3.503 1.00 93.62 181 GLY A CA 1
ATOM 1373 C C . GLY A 1 181 ? -2.490 7.519 4.822 1.00 93.62 181 GLY A C 1
ATOM 1374 O O . GLY A 1 181 ? -1.841 7.713 5.848 1.00 93.62 181 GLY A O 1
ATOM 1375 N N . VAL A 1 182 ? -3.537 6.699 4.787 1.00 95.88 182 VAL A N 1
ATOM 1376 C CA . VAL A 1 182 ? -3.989 5.902 5.932 1.00 95.88 182 VAL A CA 1
ATOM 1377 C C . VAL A 1 182 ? -3.523 4.465 5.740 1.00 95.88 182 VAL A C 1
ATOM 1379 O O . VAL A 1 182 ? -3.849 3.825 4.739 1.00 95.88 182 VAL A O 1
ATOM 1382 N N . ASP A 1 183 ? -2.764 3.948 6.700 1.00 95.94 183 ASP A N 1
ATOM 1383 C CA . ASP A 1 183 ? -2.347 2.552 6.714 1.00 95.94 183 ASP A CA 1
ATOM 1384 C C . ASP A 1 183 ? -3.489 1.683 7.249 1.00 95.94 183 ASP A C 1
ATOM 1386 O O . ASP A 1 183 ? -3.936 1.820 8.388 1.00 95.94 183 ASP A O 1
ATOM 1390 N N . LEU A 1 184 ? -3.961 0.763 6.411 1.00 95.06 184 LEU A N 1
ATOM 1391 C CA . LEU A 1 184 ? -5.134 -0.062 6.695 1.00 95.06 184 LEU A CA 1
ATOM 1392 C C . LEU A 1 184 ? -4.904 -1.034 7.864 1.00 95.06 184 LEU A C 1
ATOM 1394 O O . LEU A 1 184 ? -5.823 -1.294 8.640 1.00 95.06 184 LEU A O 1
ATOM 1398 N N . TYR A 1 185 ? -3.6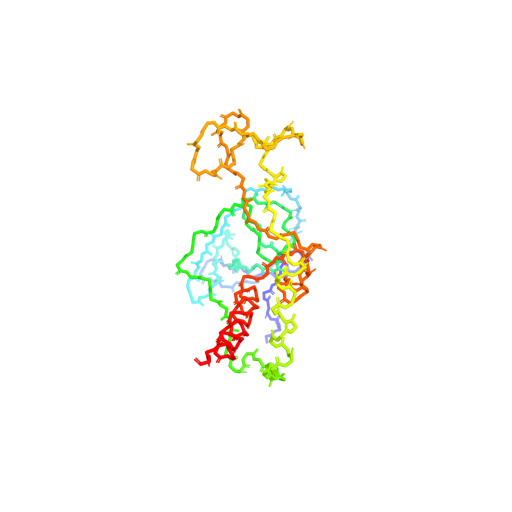77 -1.538 8.032 1.00 96.19 185 TYR A N 1
ATOM 1399 C CA . TYR A 1 185 ? -3.328 -2.422 9.145 1.00 96.19 185 TYR A CA 1
ATOM 1400 C C . TYR A 1 185 ? -3.250 -1.646 10.464 1.00 96.19 185 TYR A C 1
ATOM 1402 O O . TYR A 1 185 ? -3.742 -2.118 11.498 1.00 96.19 185 TYR A O 1
ATOM 1410 N N . LYS A 1 186 ? -2.677 -0.437 10.436 1.00 97.31 186 LYS A N 1
ATOM 1411 C CA . LYS A 1 186 ? -2.660 0.450 11.603 1.00 97.31 186 LYS A CA 1
ATOM 1412 C C . LYS A 1 186 ? -4.065 0.910 11.983 1.00 97.31 186 LYS A C 1
ATOM 1414 O O . LYS A 1 186 ? -4.413 0.815 13.156 1.00 97.31 186 LYS A O 1
ATOM 1419 N N . LEU A 1 187 ? -4.887 1.317 11.011 1.00 97.12 187 LEU A N 1
ATOM 1420 C CA . LEU A 1 187 ? -6.286 1.690 11.235 1.00 97.12 187 LEU A CA 1
ATOM 1421 C C . LEU A 1 187 ? -7.072 0.539 11.870 1.00 97.12 187 LEU A C 1
ATOM 1423 O O . LEU A 1 187 ? -7.699 0.738 12.904 1.00 97.12 187 LEU A O 1
ATOM 1427 N N . ALA A 1 188 ? -6.981 -0.675 11.315 1.00 97.00 188 ALA A N 1
ATOM 1428 C CA . ALA A 1 188 ? -7.651 -1.846 11.879 1.00 97.00 188 ALA A CA 1
ATOM 1429 C C . ALA A 1 188 ? -7.207 -2.134 13.326 1.00 97.00 188 ALA A C 1
ATOM 1431 O O . ALA A 1 188 ? -8.037 -2.434 14.184 1.00 97.00 188 ALA A O 1
ATOM 1432 N N . SER A 1 189 ? -5.909 -1.999 13.614 1.00 97.56 189 SER A N 1
ATOM 1433 C CA . SER A 1 189 ? -5.358 -2.200 14.962 1.00 97.56 189 SER A CA 1
ATOM 1434 C C . SER A 1 189 ? -5.817 -1.112 15.942 1.00 97.56 189 SER A C 1
ATOM 1436 O O . SER A 1 189 ? -6.143 -1.410 17.090 1.00 97.56 189 SER A O 1
ATOM 1438 N N . PHE A 1 190 ? -5.881 0.139 15.482 1.00 97.38 190 PHE A N 1
ATOM 1439 C CA . PHE A 1 190 ? -6.365 1.284 16.249 1.00 97.38 190 PHE A CA 1
ATOM 1440 C C . PHE A 1 190 ? -7.856 1.146 16.579 1.00 97.38 190 PHE A C 1
ATOM 1442 O O . PHE A 1 190 ? -8.253 1.273 17.736 1.00 97.38 190 PHE A O 1
ATOM 1449 N N . THR A 1 191 ? -8.681 0.780 15.595 1.00 96.75 191 THR A N 1
ATOM 1450 C CA . THR A 1 191 ? -10.104 0.492 15.816 1.00 96.75 191 THR A CA 1
ATOM 1451 C C . THR A 1 191 ? -10.294 -0.683 16.775 1.00 96.75 191 THR A C 1
ATOM 1453 O O . THR A 1 191 ? -11.122 -0.592 17.678 1.00 96.75 191 THR A O 1
ATOM 1456 N N . LEU A 1 192 ? -9.508 -1.759 16.647 1.00 97.81 192 LEU A N 1
ATOM 1457 C CA . LEU A 1 192 ? -9.558 -2.898 17.571 1.00 97.81 192 LEU A CA 1
ATOM 1458 C C . LEU A 1 192 ? -9.251 -2.484 19.017 1.00 97.81 192 LEU A C 1
ATOM 1460 O O . LEU A 1 192 ? -9.920 -2.949 19.939 1.00 97.81 192 LEU A O 1
ATOM 1464 N N . ALA A 1 193 ? -8.264 -1.610 19.221 1.00 97.88 193 ALA A N 1
ATOM 1465 C CA . ALA A 1 193 ? -7.951 -1.077 20.542 1.00 97.88 193 ALA A CA 1
ATOM 1466 C C . ALA A 1 193 ? -9.135 -0.285 21.128 1.00 97.88 193 ALA A C 1
ATOM 1468 O O . ALA A 1 193 ? -9.531 -0.550 22.261 1.00 97.88 193 ALA A O 1
ATOM 1469 N N . GLY A 1 194 ? -9.773 0.584 20.340 1.00 96.75 194 GLY A N 1
ATOM 1470 C CA . GLY A 1 194 ? -10.982 1.295 20.773 1.00 96.75 194 GLY A CA 1
ATOM 1471 C C . GLY A 1 194 ? -12.161 0.369 21.092 1.00 96.75 194 GLY A C 1
ATOM 1472 O O . GLY A 1 194 ? -12.845 0.559 22.092 1.00 96.75 194 GLY A O 1
ATOM 1473 N N . VAL A 1 195 ? -12.376 -0.677 20.287 1.00 96.50 195 VAL A N 1
ATOM 1474 C CA . VAL A 1 195 ? -13.418 -1.688 20.551 1.00 96.50 195 VAL A CA 1
ATOM 1475 C C . VAL A 1 195 ? -13.145 -2.427 21.860 1.00 96.50 195 VAL A C 1
ATOM 1477 O O . VAL A 1 195 ? -14.069 -2.675 22.632 1.00 96.50 195 VAL A O 1
ATOM 1480 N N . LYS A 1 196 ? -11.883 -2.766 22.138 1.00 95.56 196 LYS A N 1
ATOM 1481 C CA . LYS A 1 196 ? -11.499 -3.432 23.385 1.00 95.56 196 LYS A CA 1
ATOM 1482 C C . LYS A 1 196 ? -11.781 -2.557 24.609 1.00 95.56 196 LYS A C 1
ATOM 1484 O O . LYS A 1 196 ? -12.287 -3.082 25.599 1.00 95.56 196 LYS A O 1
ATOM 1489 N N . GLU A 1 197 ? -11.507 -1.258 24.522 1.00 96.00 197 GLU A N 1
ATOM 1490 C CA . GLU A 1 197 ? -11.861 -0.305 25.579 1.00 96.00 197 GLU A CA 1
ATOM 1491 C C . GLU A 1 197 ? -13.375 -0.218 25.782 1.00 96.00 197 GLU A C 1
ATOM 1493 O O . GLU A 1 197 ? -13.865 -0.337 26.902 1.00 96.00 197 GLU A O 1
ATOM 1498 N N . LEU A 1 198 ? -14.134 -0.099 24.690 1.00 94.00 198 LEU A N 1
ATOM 1499 C CA . LEU A 1 198 ? -15.593 -0.022 24.744 1.00 94.00 198 LEU A CA 1
ATOM 1500 C C . LEU A 1 198 ? -16.212 -1.245 25.444 1.00 94.00 198 LEU A C 1
ATOM 1502 O O . LEU A 1 198 ? -17.141 -1.103 26.240 1.00 94.00 198 LEU A O 1
ATOM 1506 N N . VAL A 1 199 ? -15.677 -2.445 25.191 1.00 91.88 199 VAL A N 1
ATOM 1507 C CA . VAL A 1 199 ? -16.080 -3.674 25.899 1.00 91.88 199 VAL A CA 1
ATOM 1508 C C . VAL A 1 199 ? -15.748 -3.594 27.393 1.00 91.88 199 VAL A C 1
ATOM 1510 O O . VAL A 1 199 ? -16.555 -4.021 28.220 1.00 91.88 199 VAL A O 1
ATOM 1513 N N . GLY A 1 200 ? -14.590 -3.033 27.754 1.00 88.38 200 GLY A N 1
ATOM 1514 C CA . GLY A 1 200 ? -14.208 -2.787 29.147 1.00 88.38 200 GLY A CA 1
ATOM 1515 C C . GLY A 1 200 ? -15.207 -1.886 29.874 1.00 88.38 200 GLY A C 1
ATOM 1516 O O . GLY A 1 200 ? -15.680 -2.242 30.955 1.00 88.38 200 GLY A O 1
ATOM 1517 N N . GLN A 1 201 ? -15.603 -0.778 29.242 1.00 89.69 201 GLN A N 1
ATOM 1518 C CA . GLN A 1 201 ? -16.590 0.154 29.796 1.00 89.69 201 GLN A CA 1
ATOM 1519 C C . GLN A 1 201 ? -17.971 -0.487 29.951 1.00 89.69 201 GLN A C 1
ATOM 1521 O O . GLN A 1 201 ? -18.615 -0.310 30.983 1.00 89.69 201 GLN A O 1
ATOM 1526 N N . PHE A 1 202 ? -18.414 -1.287 28.975 1.00 87.81 202 PHE A N 1
ATOM 1527 C CA . PHE A 1 202 ? -19.703 -1.978 29.057 1.00 87.81 202 PHE A CA 1
ATOM 1528 C C . PHE A 1 202 ? -19.753 -2.996 30.207 1.00 87.81 202 PHE A C 1
ATOM 1530 O O . PHE A 1 202 ? -20.737 -3.053 30.941 1.00 87.81 202 PHE A O 1
ATOM 1537 N N . ASN A 1 203 ? -18.674 -3.755 30.420 1.00 84.31 203 ASN A N 1
ATOM 1538 C CA . ASN A 1 203 ? -18.580 -4.692 31.544 1.00 84.31 203 ASN A CA 1
ATOM 1539 C C . ASN A 1 203 ? -18.534 -3.977 32.905 1.00 84.31 203 ASN A C 1
ATOM 1541 O O . ASN A 1 203 ? -18.963 -4.540 33.907 1.00 84.31 203 ASN A O 1
ATOM 1545 N N . GLY A 1 204 ? -18.043 -2.736 32.952 1.00 75.31 204 GLY A N 1
ATOM 1546 C CA . GLY A 1 204 ? -18.112 -1.889 34.146 1.00 75.31 204 GLY A CA 1
ATOM 1547 C C . GLY A 1 204 ? -19.516 -1.349 34.450 1.00 75.31 204 GLY A C 1
ATOM 1548 O O . GLY A 1 204 ? -19.756 -0.891 35.564 1.00 75.31 204 GLY A O 1
ATOM 1549 N N . LEU A 1 205 ? -20.441 -1.408 33.483 1.00 73.31 205 LEU A N 1
ATOM 1550 C CA . LEU A 1 205 ? -21.823 -0.926 33.600 1.00 73.31 205 LEU A CA 1
ATOM 1551 C C . LEU A 1 205 ? -22.832 -2.030 33.954 1.00 73.31 205 LEU A C 1
ATOM 1553 O O . LEU A 1 205 ? -23.989 -1.711 34.235 1.00 73.31 205 LEU A O 1
ATOM 1557 N N . SER A 1 206 ? -22.439 -3.309 33.950 1.00 56.12 206 SER A N 1
ATOM 1558 C CA . SER A 1 206 ? -23.314 -4.387 34.421 1.00 56.12 206 SER A CA 1
ATOM 1559 C C . SER A 1 206 ? -23.397 -4.363 35.951 1.00 56.12 206 SER A C 1
ATOM 1561 O O . SER A 1 206 ? -22.504 -4.871 36.632 1.00 56.12 206 SER A O 1
ATOM 1563 N N . VAL A 1 207 ? -24.457 -3.725 36.453 1.00 54.25 207 VAL A N 1
ATOM 1564 C CA . VAL A 1 207 ? -24.935 -3.768 37.847 1.00 54.25 207 VAL A CA 1
ATOM 1565 C C . VAL A 1 207 ? -25.677 -5.073 38.108 1.00 54.25 207 VAL A C 1
ATOM 1567 O O . VAL A 1 207 ? -26.471 -5.476 37.226 1.00 54.25 207 VAL A O 1
#

Foldseek 3Di:
DPDDDDDDPVPDDFQDWFWFADPNDTDTDTHHDDDDPPDDDDDFDADPPVQWDHDPRGIGGTDDLPAADEDVDPDDPDNYHYPDDDDDPDDDDPDDPVVDDPDDDDDLVNLVVLLCCVVPQFDKDWADDPVPVVADDDPPDQPPDPPPVPFRAGPVNPDTTDIDGQLVRHDPQQADPVSRHGNPVSVVVSVVSNVVSVVVVVVVPPD

Sequence (207 aa):
MKNTKWTKVKNLGVSSKIAIWEDGNLLWDEIVSIKSVGRQRVYDIEVANSHNFVGNGILAHNTYIFGNLGVGTTTPTHKLEVAGDIAATGFVNLSTREAKKDVVYLTADDYEQVLAKISANVKVASYYYNSESECGGDSSSPYQGEDTGGVILSKEGRCARRLGLIAEEAPLEVLSADGQGVDLYKLASFTLAGVKELVGQFNGLSV

pLDDT: mean 86.05, std 14.14, range [43.56, 97.88]

Radius of gyration: 26.71 Å; chains: 1; bounding box: 73×44×70 Å